Protein AF-A0A7C2B109-F1 (afdb_monomer)

Radius of gyration: 26.53 Å; Cα contacts (8 Å, |Δi|>4): 313; chains: 1; bounding box: 56×41×99 Å

pLDDT: mean 84.79, std 16.92, range [34.56, 98.12]

Sequence (254 aa):
TGQPPACFQACPGRIRYMGPLLYDLDKVAETANSPIEDVVQNHRDIILNPNDPDVIKEALRQGVTEAWLDACRRSPVYHMVKDWEIALPLHPEFRTLPNLFYIPPESPVANAVVSHGRYDMVGKESVLPNLDEFRIPMKYLARMLAAGNTELVAIALRRQLAVRMFRRAERVEGVTDDAVLREVGLSIEDARAMHRILALAHFHERFVVPTTRSEKTSNAPYIERGFAGFDELAPGKSPHRRKSFHGGSPEVAS

Foldseek 3Di:
DLDDDPCCVPPPLLQAFDFDWDFDPVCLVVLLPDDLQCNFVSLLVRTDDLPDPVSVVVCVVVPNDPLNSVRNNLGPLNCCCHVQLQWFDFQSVVSPSDPDTDRDDFAPFQDCDDDDNDRCCPPDPHSDDDPVRGNDDLQVVCVTGPVRDSVSNNLSVLSVVLLVRQVCCCPPVVDRDCPSVVVSPHDPVSSVVCCCCVPVVDPCSRRSGGDDCPCPDPDGVVQCVVCPPPPQPHPPHDRPPPPDDPPDDPPPDD

Mean predicted aligned error: 9.62 Å

Structure (mmCIF, N/CA/C/O backbone):
data_AF-A0A7C2B109-F1
#
_entry.id   AF-A0A7C2B109-F1
#
loop_
_atom_site.group_PDB
_atom_site.id
_atom_site.type_symbol
_atom_site.label_atom_id
_atom_site.label_alt_id
_atom_site.label_comp_id
_atom_site.label_asym_id
_atom_site.label_entity_id
_atom_site.label_seq_id
_atom_site.pdbx_PDB_ins_code
_atom_site.Cartn_x
_atom_site.Cartn_y
_atom_site.Cartn_z
_atom_site.occupancy
_atom_site.B_iso_or_equiv
_atom_site.auth_seq_id
_atom_site.auth_comp_id
_atom_site.auth_asym_id
_atom_site.auth_atom_id
_atom_site.pdbx_PDB_model_num
ATOM 1 N N . THR A 1 1 ? -1.545 13.090 18.778 1.00 64.12 1 THR A N 1
ATOM 2 C CA . THR A 1 1 ? -0.495 13.964 18.208 1.00 64.12 1 THR A CA 1
ATOM 3 C C . THR A 1 1 ? -0.435 13.943 16.685 1.00 64.12 1 THR A C 1
ATOM 5 O O . THR A 1 1 ? 0.220 14.820 16.150 1.00 64.12 1 THR A O 1
ATOM 8 N N . GLY A 1 2 ? -1.108 13.025 15.964 1.00 81.25 2 GLY A N 1
ATOM 9 C CA . GLY A 1 2 ? -1.093 13.028 14.485 1.00 81.25 2 GLY A CA 1
ATOM 10 C C . GLY A 1 2 ? 0.306 12.830 13.882 1.00 81.25 2 GLY A C 1
ATOM 11 O O . GLY A 1 2 ? 0.548 13.187 12.737 1.00 81.25 2 GLY A O 1
ATOM 12 N N . GLN A 1 3 ? 1.251 12.323 14.679 1.00 88.19 3 GLN A N 1
ATOM 13 C CA . GLN A 1 3 ? 2.643 12.136 14.289 1.00 88.19 3 GLN A CA 1
ATOM 14 C C . GLN A 1 3 ? 2.877 10.689 13.843 1.00 88.19 3 GLN A C 1
ATOM 16 O O . GLN A 1 3 ? 2.271 9.776 14.413 1.00 88.19 3 GLN A O 1
ATOM 21 N N . PRO A 1 4 ? 3.762 10.459 12.858 1.00 91.69 4 PRO A N 1
ATOM 22 C CA . PRO A 1 4 ? 4.162 9.111 12.482 1.00 91.69 4 PRO A CA 1
ATOM 23 C C . PRO A 1 4 ? 4.969 8.432 13.605 1.00 91.69 4 PRO A C 1
ATOM 25 O O . PRO A 1 4 ? 5.638 9.111 14.386 1.00 91.69 4 PRO A O 1
ATOM 28 N N . PRO A 1 5 ? 4.977 7.088 13.672 1.00 92.06 5 PRO A N 1
ATOM 29 C CA . PRO A 1 5 ? 5.824 6.346 14.598 1.00 92.06 5 PRO A CA 1
ATOM 30 C C . PRO A 1 5 ? 7.308 6.685 14.419 1.00 92.06 5 PRO A C 1
ATOM 32 O O . PRO A 1 5 ? 7.771 6.910 13.298 1.00 92.06 5 PRO A O 1
ATOM 35 N N . ALA A 1 6 ? 8.084 6.622 15.505 1.00 94.25 6 ALA A N 1
ATOM 36 C CA . ALA A 1 6 ? 9.507 6.977 15.495 1.00 94.25 6 ALA A CA 1
ATOM 37 C C . ALA A 1 6 ? 10.300 6.238 14.404 1.00 94.25 6 ALA A C 1
ATOM 39 O O . ALA A 1 6 ? 11.093 6.838 13.684 1.00 94.25 6 ALA A O 1
ATOM 40 N N . CYS A 1 7 ? 10.035 4.945 14.210 1.00 94.75 7 CYS A N 1
ATOM 41 C CA . CYS A 1 7 ? 10.721 4.143 13.202 1.00 94.75 7 CYS A CA 1
ATOM 42 C C . CYS A 1 7 ? 10.309 4.497 11.754 1.00 94.75 7 CYS A C 1
ATOM 44 O O . CYS A 1 7 ? 11.076 4.265 10.821 1.00 94.75 7 CYS A O 1
ATOM 46 N N . PHE A 1 8 ? 9.124 5.083 11.549 1.00 94.81 8 PHE A N 1
ATOM 47 C CA . PHE A 1 8 ? 8.665 5.615 10.260 1.00 94.81 8 PHE A CA 1
ATOM 48 C C . PHE A 1 8 ? 9.330 6.960 9.978 1.00 94.81 8 PHE A C 1
ATOM 50 O O . PHE A 1 8 ? 9.910 7.148 8.906 1.00 94.81 8 PHE A O 1
ATOM 57 N N . GLN A 1 9 ? 9.302 7.857 10.963 1.00 92.56 9 GLN A N 1
ATOM 58 C CA . GLN A 1 9 ? 9.889 9.189 10.870 1.00 92.56 9 GLN A CA 1
ATOM 59 C C . GLN A 1 9 ? 11.407 9.143 10.666 1.00 92.56 9 GLN A C 1
ATOM 61 O O . GLN A 1 9 ? 11.928 9.844 9.804 1.00 92.56 9 GLN A O 1
ATOM 66 N N . ALA A 1 10 ? 12.104 8.290 11.418 1.00 95.12 10 ALA A N 1
ATOM 67 C CA . ALA A 1 10 ? 13.558 8.169 11.385 1.00 95.12 10 ALA A CA 1
ATOM 68 C C . ALA A 1 10 ? 14.085 7.312 10.222 1.00 95.12 10 ALA A C 1
ATOM 70 O O . ALA A 1 10 ? 15.286 7.086 10.137 1.00 95.12 10 ALA A O 1
ATOM 71 N N . CYS A 1 11 ? 13.221 6.798 9.338 1.00 95.81 11 CYS A N 1
ATOM 72 C CA . CYS A 1 11 ? 13.643 5.930 8.241 1.00 95.81 11 CYS A CA 1
ATOM 73 C C . CYS A 1 11 ? 14.460 6.718 7.195 1.00 95.81 11 CYS A C 1
ATOM 75 O O . CYS A 1 11 ? 13.866 7.485 6.427 1.00 95.81 11 CYS A O 1
ATOM 77 N N . PRO A 1 12 ? 15.789 6.501 7.092 1.00 95.00 12 PRO A N 1
ATOM 78 C CA . PRO A 1 12 ? 16.642 7.303 6.214 1.00 95.00 12 PRO A CA 1
ATOM 79 C C . PRO A 1 12 ? 16.351 7.033 4.734 1.00 95.00 12 PRO A C 1
ATOM 81 O O . PRO A 1 12 ? 16.412 7.939 3.911 1.00 95.00 12 PRO A O 1
ATOM 84 N N . GLY A 1 13 ? 15.956 5.799 4.404 1.00 94.81 13 GLY A N 1
ATOM 85 C CA . GLY A 1 13 ? 15.598 5.398 3.043 1.00 94.81 13 GLY A CA 1
ATOM 86 C C . GLY A 1 13 ? 14.236 5.909 2.572 1.00 94.81 13 GLY A C 1
ATOM 87 O O . GLY A 1 13 ? 13.890 5.694 1.419 1.00 94.81 13 GLY A O 1
ATOM 88 N N . ARG A 1 14 ? 13.444 6.562 3.439 1.00 95.69 14 ARG A N 1
ATOM 89 C CA . ARG A 1 14 ? 12.119 7.119 3.096 1.00 95.69 14 ARG A CA 1
ATOM 90 C C . ARG A 1 14 ? 11.123 6.090 2.525 1.00 95.69 14 ARG A C 1
ATOM 92 O O . ARG A 1 14 ? 10.147 6.475 1.899 1.00 95.69 14 ARG A O 1
ATOM 99 N N . ILE A 1 15 ? 11.320 4.804 2.821 1.00 96.25 15 ILE A N 1
ATOM 100 C CA . ILE A 1 15 ? 10.528 3.677 2.287 1.00 96.25 15 ILE A CA 1
ATOM 101 C C . ILE A 1 15 ? 9.249 3.363 3.077 1.00 96.25 15 ILE A C 1
ATOM 103 O O . ILE A 1 15 ? 8.545 2.412 2.758 1.00 96.25 15 ILE A O 1
ATOM 107 N N . ARG A 1 16 ? 8.970 4.103 4.154 1.00 97.00 16 ARG A N 1
ATOM 108 C CA . ARG A 1 16 ? 7.838 3.834 5.050 1.00 97.00 16 ARG A CA 1
ATOM 109 C C . ARG A 1 16 ? 6.728 4.854 4.835 1.00 97.00 16 ARG A C 1
ATOM 111 O O . ARG A 1 16 ? 6.995 6.060 4.884 1.00 97.00 16 ARG A O 1
ATOM 118 N N . TYR A 1 17 ? 5.511 4.342 4.675 1.00 97.31 17 TYR A N 1
ATOM 119 C CA . TYR A 1 17 ? 4.281 5.085 4.411 1.00 97.31 17 TYR A CA 1
ATOM 120 C C . TYR A 1 17 ? 3.227 4.680 5.435 1.00 97.31 17 TYR A C 1
ATOM 122 O O . TYR A 1 17 ? 3.153 3.516 5.817 1.00 97.31 17 TYR A O 1
ATOM 130 N N . MET A 1 18 ? 2.431 5.634 5.896 1.00 96.12 18 MET A N 1
ATOM 131 C CA . MET A 1 18 ? 1.365 5.412 6.858 1.00 96.12 18 MET A CA 1
ATOM 132 C C . MET A 1 18 ? 0.124 6.160 6.400 1.00 96.12 18 MET A C 1
ATOM 134 O O . MET A 1 18 ? 0.181 7.354 6.114 1.00 96.12 18 MET A O 1
ATOM 138 N N . GLY A 1 19 ? -0.989 5.445 6.361 1.00 95.50 19 GLY A N 1
ATOM 139 C CA . GLY A 1 19 ? -2.300 5.976 6.038 1.00 95.50 19 GLY A CA 1
ATOM 140 C C . GLY A 1 19 ? -3.365 5.040 6.597 1.00 95.50 19 GLY A C 1
ATOM 141 O O . GLY A 1 19 ? -3.110 3.836 6.696 1.00 95.50 19 GLY A O 1
ATOM 142 N N . PRO A 1 20 ? -4.524 5.564 7.018 1.00 95.56 20 PRO A N 1
ATOM 143 C CA . PRO A 1 20 ? -5.607 4.732 7.514 1.00 95.56 20 PRO A CA 1
ATOM 144 C C . PRO A 1 20 ? -6.244 3.932 6.371 1.00 95.56 20 PRO A C 1
ATOM 146 O O . PRO A 1 20 ? -6.182 4.323 5.203 1.00 95.56 20 PRO A O 1
ATOM 149 N N . LEU A 1 21 ? -6.860 2.811 6.729 1.00 96.56 21 LEU A N 1
ATOM 150 C CA . LEU A 1 21 ? -7.658 1.965 5.849 1.00 96.56 21 LEU A CA 1
ATOM 151 C C . LEU A 1 21 ? -9.021 1.756 6.510 1.00 96.56 21 LEU A C 1
ATOM 153 O O . LEU A 1 21 ? -9.093 1.577 7.727 1.00 96.56 21 LEU A O 1
ATOM 157 N N . LEU A 1 22 ? -10.088 1.778 5.714 1.00 96.25 22 LEU A N 1
ATOM 158 C CA . LEU A 1 22 ? -11.399 1.301 6.144 1.00 96.25 22 LEU A CA 1
ATOM 159 C C . LEU A 1 22 ? -11.478 -0.188 5.822 1.00 96.25 22 LEU A C 1
ATOM 161 O O . LEU A 1 22 ? -11.074 -0.588 4.733 1.00 96.25 22 LEU A O 1
ATOM 165 N N . TYR A 1 23 ? -11.983 -0.997 6.746 1.00 96.31 23 TYR A N 1
ATOM 166 C CA . TYR A 1 23 ? -12.186 -2.420 6.506 1.00 96.31 23 TYR A CA 1
ATOM 167 C C . TYR A 1 23 ? -13.499 -2.899 7.116 1.00 96.31 23 TYR A C 1
ATOM 169 O O . TYR A 1 23 ? -13.989 -2.322 8.088 1.00 96.31 23 TYR A O 1
ATOM 177 N N . ASP A 1 24 ? -14.055 -3.952 6.530 1.00 95.75 24 ASP A N 1
ATOM 178 C CA . ASP A 1 24 ? -15.251 -4.624 7.027 1.00 95.75 24 ASP A CA 1
ATOM 179 C C . ASP A 1 24 ? -14.878 -5.623 8.133 1.00 95.75 24 ASP A C 1
ATOM 181 O O . ASP A 1 24 ? -14.209 -6.629 7.879 1.00 95.75 24 ASP A O 1
ATOM 185 N N . LEU A 1 25 ? -15.285 -5.328 9.371 1.00 94.75 25 LEU A N 1
ATOM 186 C CA . LEU A 1 25 ? -14.984 -6.160 10.536 1.00 94.75 25 LEU A CA 1
ATOM 187 C C . LEU A 1 25 ? -15.691 -7.521 10.472 1.00 94.75 25 LEU A C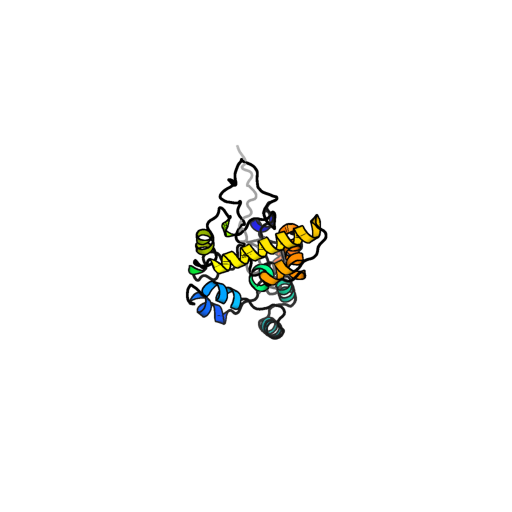 1
ATOM 189 O O . LEU A 1 25 ? -15.115 -8.520 10.907 1.00 94.75 25 LEU A O 1
ATOM 193 N N . ASP A 1 26 ? -16.895 -7.581 9.903 1.00 95.44 26 ASP A N 1
ATOM 194 C CA . ASP A 1 26 ? -17.706 -8.802 9.889 1.00 95.44 26 ASP A CA 1
ATOM 195 C C . ASP A 1 26 ? -17.101 -9.860 8.952 1.00 95.44 26 ASP A C 1
ATOM 197 O O . ASP A 1 26 ? -17.202 -11.063 9.199 1.00 95.44 26 ASP A O 1
ATOM 201 N N . LYS A 1 27 ? -16.368 -9.418 7.924 1.00 95.94 27 LYS A N 1
ATOM 202 C CA . LYS A 1 27 ? -15.683 -10.290 6.958 1.00 95.94 27 LYS A CA 1
ATOM 203 C C . LYS A 1 27 ? -14.304 -10.767 7.405 1.00 95.94 27 LYS A C 1
ATOM 205 O O . LYS A 1 27 ? -13.705 -11.602 6.725 1.00 95.94 27 LYS A O 1
ATOM 210 N N . VAL A 1 28 ? -13.775 -10.282 8.532 1.00 96.06 28 VAL A N 1
ATOM 211 C CA . VAL A 1 28 ? -12.420 -10.628 9.006 1.00 96.06 28 VAL A CA 1
ATOM 212 C C . VAL A 1 28 ? -12.275 -12.129 9.240 1.00 96.06 28 VAL A C 1
ATOM 214 O O . VAL A 1 28 ? -11.310 -12.732 8.773 1.00 96.06 28 VAL A O 1
ATOM 217 N N . ALA A 1 29 ? -13.234 -12.749 9.934 1.00 95.94 29 ALA A N 1
ATOM 218 C CA . ALA A 1 29 ? -13.164 -14.171 10.260 1.00 95.94 29 ALA A CA 1
ATOM 219 C C . ALA A 1 29 ? -13.261 -15.054 9.007 1.00 95.94 29 ALA A C 1
ATOM 221 O O . ALA A 1 29 ? -12.504 -16.014 8.873 1.00 95.94 29 ALA A O 1
ATOM 222 N N . GLU A 1 30 ? -14.152 -14.715 8.076 1.00 95.94 30 GLU A N 1
ATOM 223 C CA . GLU A 1 30 ? -14.290 -15.409 6.791 1.00 95.94 30 GLU A CA 1
ATOM 224 C C . GLU A 1 30 ? -13.003 -15.292 5.962 1.00 95.94 30 GLU A C 1
ATOM 226 O O . GLU A 1 30 ? -12.433 -16.292 5.528 1.00 95.94 30 GLU A O 1
ATOM 231 N N . THR A 1 31 ? -12.474 -14.075 5.843 1.00 95.62 31 THR A N 1
ATOM 232 C CA . THR A 1 31 ? -11.261 -13.764 5.076 1.00 95.62 31 THR A CA 1
ATOM 233 C C . THR A 1 31 ? -10.040 -14.477 5.637 1.00 95.62 31 THR A C 1
ATOM 235 O O . THR A 1 31 ? -9.291 -15.110 4.892 1.00 95.62 31 THR A O 1
ATOM 238 N N . ALA A 1 32 ? -9.856 -14.444 6.959 1.00 95.25 32 ALA A N 1
ATOM 239 C CA . ALA A 1 32 ? -8.757 -15.130 7.627 1.00 95.25 32 ALA A CA 1
ATOM 240 C C . ALA A 1 32 ? -8.812 -16.653 7.432 1.00 95.25 32 ALA A C 1
ATOM 242 O O . ALA A 1 32 ? -7.764 -17.295 7.395 1.00 95.25 32 ALA A O 1
ATOM 243 N N . ASN A 1 33 ? -10.003 -17.239 7.271 1.00 95.19 33 ASN A N 1
ATOM 244 C CA . ASN A 1 33 ? -10.199 -18.681 7.083 1.00 95.19 33 ASN A CA 1
ATOM 245 C C . ASN A 1 33 ? -10.331 -19.115 5.613 1.00 95.19 33 ASN A C 1
ATOM 247 O O . ASN A 1 33 ? -10.486 -20.305 5.346 1.00 95.19 33 ASN A O 1
ATOM 251 N N . SER A 1 34 ? -10.208 -18.190 4.660 1.00 94.81 34 SER A N 1
ATOM 252 C CA . SER A 1 34 ? -10.281 -18.496 3.227 1.00 94.81 34 SER A CA 1
ATOM 253 C C . SER A 1 34 ? -9.150 -19.425 2.739 1.00 94.81 34 SER A C 1
ATOM 255 O O . SER A 1 34 ? -8.132 -19.591 3.428 1.00 94.81 34 SER A O 1
ATOM 257 N N . PRO A 1 35 ? -9.292 -20.082 1.575 1.00 95.00 35 PRO A N 1
ATOM 258 C CA . PRO A 1 35 ? -8.207 -20.854 0.972 1.00 95.00 35 PRO A CA 1
ATOM 259 C C . PRO A 1 35 ? -6.916 -20.038 0.833 1.00 95.00 35 PRO A C 1
ATOM 261 O O . PRO A 1 35 ? -6.935 -18.813 0.702 1.00 95.00 35 PRO A O 1
ATOM 264 N N . ILE A 1 36 ? -5.771 -20.719 0.904 1.00 92.44 36 ILE A N 1
ATOM 265 C CA . ILE A 1 36 ? -4.464 -20.050 0.917 1.00 92.44 36 ILE A CA 1
ATOM 266 C C . ILE A 1 36 ? -4.167 -19.335 -0.406 1.00 92.44 36 ILE A C 1
ATOM 268 O O . ILE A 1 36 ? -3.441 -18.345 -0.407 1.00 92.44 36 ILE A O 1
ATOM 272 N N . GLU A 1 37 ? -4.738 -19.808 -1.516 1.00 90.25 37 GLU A N 1
ATOM 273 C CA . GLU A 1 37 ? -4.589 -19.171 -2.824 1.00 90.25 37 GLU A CA 1
ATOM 274 C C . GLU A 1 37 ? -5.313 -17.817 -2.891 1.00 90.25 37 GLU A C 1
ATOM 276 O O . GLU A 1 37 ? -4.823 -16.889 -3.539 1.00 90.25 37 GLU A O 1
ATOM 281 N N . ASP A 1 38 ? -6.429 -17.689 -2.168 1.00 93.62 38 ASP A N 1
ATOM 282 C CA . ASP A 1 38 ? -7.346 -16.549 -2.255 1.00 93.62 38 ASP A CA 1
ATOM 283 C C . ASP A 1 38 ? -7.129 -15.518 -1.140 1.00 93.62 38 ASP A C 1
ATOM 285 O O . ASP A 1 38 ? -7.560 -14.370 -1.255 1.00 93.62 38 ASP A O 1
ATOM 289 N N . VAL A 1 39 ? -6.432 -15.890 -0.059 1.00 94.12 39 VAL A N 1
ATOM 290 C CA . VAL A 1 39 ? -6.292 -15.068 1.156 1.00 94.12 39 VAL A CA 1
ATOM 291 C C . VAL A 1 39 ? -5.759 -13.658 0.885 1.00 94.12 39 VAL A C 1
ATOM 293 O O . VAL A 1 39 ? -6.171 -12.708 1.544 1.00 94.12 39 VAL A O 1
ATOM 296 N N . VAL A 1 40 ? -4.861 -13.489 -0.090 1.00 94.94 40 VAL A N 1
ATOM 297 C CA . VAL A 1 40 ? -4.294 -12.174 -0.431 1.00 94.94 40 VAL A CA 1
ATOM 298 C C . VAL A 1 40 ? -5.339 -11.290 -1.096 1.00 94.94 40 VAL A C 1
ATOM 300 O O . VAL A 1 40 ? -5.454 -10.115 -0.746 1.00 94.94 40 VAL A O 1
ATOM 303 N N . GLN A 1 41 ? -6.105 -11.854 -2.031 1.00 95.12 41 GLN A N 1
ATOM 304 C CA . GLN A 1 41 ? -7.153 -11.124 -2.730 1.00 95.12 41 GLN A CA 1
ATOM 305 C C . GLN A 1 41 ? -8.302 -10.800 -1.776 1.00 95.12 41 GLN A C 1
ATOM 307 O O . GLN A 1 41 ? -8.676 -9.640 -1.652 1.00 95.12 41 GLN A O 1
ATOM 312 N N . ASN A 1 42 ? -8.745 -11.773 -0.980 1.00 95.94 42 ASN A N 1
ATOM 31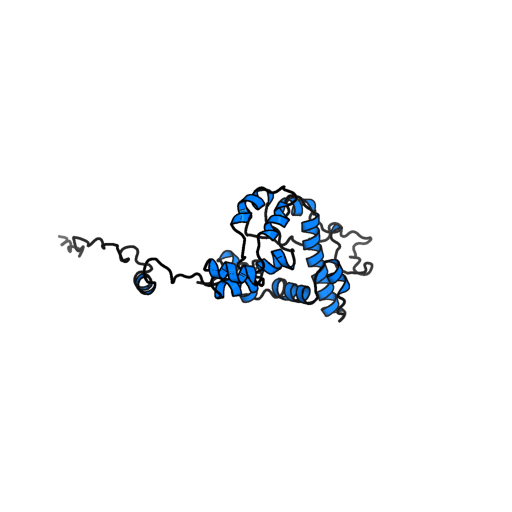3 C CA . ASN A 1 42 ? -9.781 -11.562 0.028 1.00 95.94 42 ASN A CA 1
ATOM 314 C C . ASN A 1 42 ? -9.357 -10.507 1.064 1.00 95.94 42 ASN A C 1
ATOM 316 O O . ASN A 1 42 ? -10.160 -9.670 1.469 1.00 95.94 42 ASN A O 1
ATOM 320 N N . HIS A 1 43 ? -8.078 -10.479 1.461 1.00 96.12 43 HIS A N 1
ATOM 321 C CA . HIS A 1 43 ? -7.555 -9.439 2.348 1.00 96.12 43 HIS A CA 1
ATOM 322 C C . HIS A 1 43 ? -7.601 -8.045 1.700 1.00 96.12 43 HIS A C 1
ATOM 324 O O . HIS A 1 43 ? -7.877 -7.059 2.379 1.00 96.12 43 HIS A O 1
ATOM 330 N N . ARG A 1 44 ? -7.392 -7.932 0.384 1.00 96.12 44 ARG A N 1
ATOM 331 C CA . ARG A 1 44 ? -7.657 -6.674 -0.327 1.00 96.12 44 ARG A CA 1
ATOM 332 C C . ARG A 1 44 ? -9.150 -6.374 -0.361 1.00 96.12 44 ARG A C 1
ATOM 334 O O . ARG A 1 44 ? -9.540 -5.223 -0.207 1.00 96.12 44 ARG A O 1
ATOM 341 N N . ASP A 1 45 ? -10.004 -7.365 -0.547 1.00 96.00 45 ASP A N 1
ATOM 342 C CA . ASP A 1 45 ? -11.441 -7.150 -0.725 1.00 96.00 45 ASP A CA 1
ATOM 343 C C . ASP A 1 45 ? -12.154 -6.704 0.555 1.00 96.00 45 ASP A C 1
ATOM 345 O O . ASP A 1 45 ? -13.119 -5.943 0.468 1.00 96.00 45 ASP A O 1
ATOM 349 N N . ILE A 1 46 ? -11.639 -7.056 1.739 1.00 96.69 46 ILE A N 1
ATOM 350 C CA . ILE A 1 46 ? -12.149 -6.486 2.997 1.00 96.69 46 ILE A CA 1
ATOM 351 C C . ILE A 1 46 ? -11.807 -5.008 3.180 1.00 96.69 46 ILE A C 1
ATOM 353 O O . ILE A 1 46 ? -12.453 -4.347 3.990 1.00 96.69 46 ILE A O 1
ATOM 357 N N . ILE A 1 47 ? -10.802 -4.485 2.467 1.00 97.38 47 ILE A N 1
ATOM 358 C CA . ILE A 1 47 ? -10.436 -3.067 2.508 1.00 97.38 47 ILE A CA 1
ATOM 359 C C . ILE A 1 47 ? -11.427 -2.293 1.635 1.00 97.38 47 ILE A C 1
ATOM 361 O O . ILE A 1 47 ? -11.496 -2.474 0.416 1.00 97.38 47 ILE A O 1
ATOM 365 N N . LEU A 1 48 ? -12.183 -1.410 2.281 1.00 97.12 48 LEU A N 1
ATOM 366 C CA . LEU A 1 48 ? -13.297 -0.670 1.704 1.00 97.12 48 LEU A CA 1
ATOM 367 C C . LEU A 1 48 ? -12.827 0.590 0.977 1.00 97.12 48 LEU A C 1
ATOM 369 O O . LEU A 1 48 ? -11.895 1.269 1.416 1.00 97.12 48 LEU A O 1
ATOM 373 N N . ASN A 1 49 ? -13.528 0.939 -0.102 1.00 97.19 49 ASN A N 1
ATOM 374 C CA . ASN A 1 49 ? -13.257 2.145 -0.874 1.00 97.19 49 ASN A CA 1
ATOM 375 C C . ASN A 1 49 ? -13.695 3.408 -0.101 1.00 97.19 49 ASN A C 1
ATOM 377 O O . ASN A 1 49 ? -14.889 3.592 0.138 1.00 97.19 49 ASN A O 1
ATOM 381 N N . PRO A 1 50 ? -12.775 4.325 0.250 1.00 95.94 50 PRO A N 1
ATOM 382 C CA . PRO A 1 50 ? -13.099 5.534 1.012 1.00 95.94 50 PRO A CA 1
ATOM 383 C C . PRO A 1 50 ? -13.856 6.606 0.204 1.00 95.94 50 PRO A C 1
ATOM 385 O O . PRO A 1 50 ? -14.288 7.617 0.772 1.00 95.94 50 PRO A O 1
ATOM 388 N N . ASN A 1 51 ? -14.001 6.417 -1.110 1.00 96.19 51 ASN A N 1
ATOM 389 C CA . ASN A 1 51 ? -14.765 7.293 -1.999 1.00 96.19 51 ASN A CA 1
ATOM 390 C C . ASN A 1 51 ? -16.176 6.763 -2.301 1.00 96.19 51 ASN A C 1
ATOM 392 O O . ASN A 1 51 ? -16.959 7.474 -2.926 1.00 96.19 51 ASN A O 1
ATOM 396 N N . ASP A 1 52 ? -16.510 5.546 -1.865 1.00 97.38 52 ASP A N 1
ATOM 397 C CA . ASP A 1 52 ? -17.827 4.952 -2.090 1.00 97.38 52 ASP A CA 1
ATOM 398 C C . ASP A 1 52 ? -18.892 5.625 -1.190 1.00 97.38 52 ASP A C 1
ATOM 400 O O . ASP A 1 52 ? -18.726 5.645 0.037 1.00 97.38 52 ASP A O 1
ATOM 404 N N . PRO A 1 53 ? -19.981 6.189 -1.760 1.00 97.06 53 PRO A N 1
ATOM 405 C CA . PRO A 1 53 ? -21.050 6.832 -0.997 1.00 97.06 53 PRO A CA 1
ATOM 406 C C . PRO A 1 53 ? -21.671 5.952 0.096 1.00 97.06 53 PRO A C 1
ATOM 408 O O . PRO A 1 53 ? -21.985 6.465 1.175 1.00 97.06 53 PRO A O 1
ATOM 411 N N . ASP A 1 54 ? -21.826 4.650 -0.149 1.00 97.12 54 ASP A N 1
ATOM 412 C CA . ASP A 1 54 ? -22.444 3.730 0.808 1.00 97.12 54 ASP A CA 1
ATOM 413 C C . ASP A 1 54 ? -21.494 3.440 1.976 1.00 97.12 54 ASP A C 1
ATOM 415 O O . ASP A 1 54 ? -21.901 3.498 3.142 1.00 97.12 54 ASP A O 1
ATOM 419 N N . VAL A 1 55 ? -20.201 3.255 1.684 1.00 96.56 55 VAL A N 1
ATOM 420 C CA . VAL A 1 55 ? -19.145 3.116 2.702 1.00 96.56 55 VAL A CA 1
ATOM 421 C C . VAL A 1 55 ? -19.044 4.381 3.552 1.00 96.56 55 VAL A C 1
ATOM 423 O O . VAL A 1 55 ? -18.938 4.295 4.774 1.00 96.56 55 VAL A O 1
ATOM 426 N N . ILE A 1 56 ? -19.111 5.564 2.937 1.00 96.25 56 ILE A N 1
ATOM 427 C CA . ILE A 1 56 ? -19.061 6.850 3.647 1.00 96.25 56 ILE A CA 1
ATOM 428 C C . ILE A 1 56 ? -20.241 6.975 4.616 1.00 96.25 56 ILE A C 1
ATOM 430 O O . ILE A 1 56 ? -20.050 7.317 5.785 1.00 96.25 56 ILE A O 1
ATOM 434 N N . LYS A 1 57 ? -21.460 6.690 4.145 1.00 96.81 57 LYS A N 1
ATOM 435 C CA . LYS A 1 57 ? -22.677 6.761 4.960 1.00 96.81 57 LYS A CA 1
ATOM 436 C C . LYS A 1 57 ? -22.608 5.806 6.150 1.00 96.81 57 LYS A C 1
ATOM 438 O O . LYS A 1 57 ? -22.943 6.197 7.270 1.00 96.81 57 LYS A O 1
ATOM 443 N N . GLU A 1 58 ? -22.153 4.581 5.915 1.00 95.81 58 GLU A N 1
ATOM 444 C CA . GLU A 1 58 ? -22.025 3.567 6.955 1.00 95.81 58 GLU A CA 1
ATOM 445 C C . GLU A 1 58 ? -20.918 3.911 7.961 1.00 95.81 58 GLU A C 1
ATOM 447 O O . GLU A 1 58 ? -21.139 3.859 9.170 1.00 95.81 58 GLU A O 1
ATOM 452 N N . ALA A 1 59 ? -19.760 4.376 7.495 1.00 95.12 59 ALA A N 1
ATOM 453 C CA . ALA A 1 59 ? -18.668 4.806 8.363 1.00 95.12 59 ALA A CA 1
ATOM 454 C C . ALA A 1 59 ? -19.081 5.973 9.280 1.00 95.12 59 ALA A C 1
ATOM 456 O O . ALA A 1 59 ? -18.789 5.954 10.479 1.00 95.12 59 ALA A O 1
ATOM 457 N N . LEU A 1 60 ? -19.820 6.960 8.755 1.00 94.12 60 LEU A N 1
ATOM 458 C CA . LEU A 1 60 ? -20.385 8.050 9.561 1.00 94.12 60 LEU A CA 1
ATOM 459 C C . LEU A 1 60 ? -21.377 7.523 10.609 1.00 94.12 60 LEU A C 1
ATOM 461 O O . LEU A 1 60 ? -21.336 7.957 11.763 1.00 94.12 60 LEU A O 1
ATOM 465 N N . ARG A 1 61 ? -22.229 6.553 10.242 1.00 95.06 61 ARG A N 1
ATOM 466 C CA . ARG A 1 61 ? -23.174 5.895 11.163 1.00 95.06 61 ARG A CA 1
ATOM 467 C C . ARG A 1 61 ? -22.452 5.178 12.308 1.00 95.06 61 ARG A C 1
ATOM 469 O O . ARG A 1 61 ? -22.910 5.242 13.446 1.00 95.06 61 ARG A O 1
ATOM 476 N N . GLN A 1 62 ? -21.314 4.550 12.021 1.00 92.75 62 GLN A N 1
ATOM 477 C CA . GLN A 1 62 ? -20.455 3.883 13.007 1.00 92.75 62 GLN A CA 1
ATOM 478 C C . GLN A 1 62 ? -19.571 4.854 13.815 1.00 92.75 62 GLN A C 1
ATOM 480 O O . GLN A 1 62 ? -18.847 4.441 14.720 1.00 92.75 62 GLN A O 1
ATOM 485 N N . GLY A 1 63 ? -19.646 6.161 13.542 1.00 90.69 63 GLY A N 1
ATOM 486 C CA . GLY A 1 63 ? -18.956 7.197 14.310 1.00 90.69 63 GLY A CA 1
ATOM 487 C C . GLY A 1 63 ? -17.543 7.536 13.828 1.00 90.69 63 GLY A C 1
ATOM 488 O O . GLY A 1 63 ? -16.824 8.240 14.547 1.00 90.69 63 GLY A O 1
ATOM 489 N N . VAL A 1 64 ? -17.146 7.088 12.630 1.00 91.06 64 VAL A N 1
ATOM 490 C CA . VAL A 1 64 ? -15.931 7.566 11.952 1.00 91.06 64 VAL A CA 1
ATOM 491 C C . VAL A 1 64 ? -16.122 9.043 11.608 1.00 91.06 64 VAL A C 1
ATOM 493 O O . VAL A 1 64 ? -17.156 9.440 11.080 1.00 91.06 64 VAL A O 1
ATOM 496 N N . THR A 1 65 ? -15.148 9.889 11.940 1.00 90.31 65 THR A N 1
ATOM 497 C CA . THR A 1 65 ? -15.268 11.333 11.694 1.00 90.31 65 THR A CA 1
ATOM 498 C C . THR A 1 65 ? -14.939 11.686 10.248 1.00 90.31 65 THR A C 1
ATOM 500 O O . THR A 1 65 ? -14.169 10.992 9.585 1.00 90.31 65 THR A O 1
ATOM 503 N N . GLU A 1 66 ? -15.436 12.830 9.775 1.00 90.31 66 GLU A N 1
ATOM 504 C CA . GLU A 1 66 ? -15.087 13.350 8.446 1.00 90.31 66 GLU A CA 1
ATOM 505 C C . GLU A 1 66 ? -13.573 13.518 8.259 1.00 90.31 66 GLU A C 1
ATOM 507 O O . GLU A 1 66 ? -13.048 13.194 7.200 1.00 90.31 66 GLU A O 1
ATOM 512 N N . ALA A 1 67 ? -12.848 13.934 9.304 1.00 89.62 67 ALA A N 1
ATOM 513 C CA . ALA A 1 67 ? -11.388 14.044 9.264 1.00 89.62 67 ALA A CA 1
ATOM 514 C C . ALA A 1 67 ? -10.689 12.687 9.050 1.00 89.62 67 ALA A C 1
ATOM 516 O O . ALA A 1 67 ? -9.656 12.622 8.385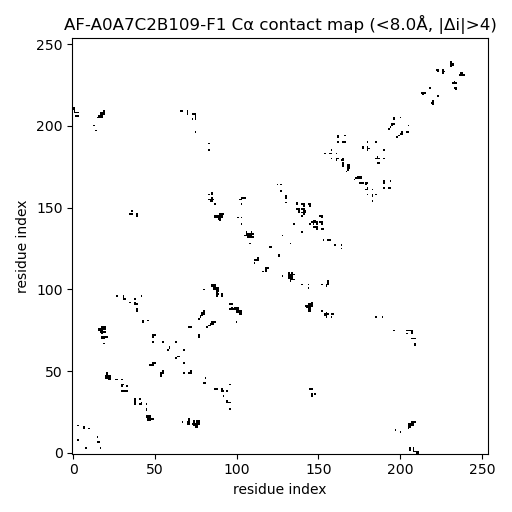 1.00 89.62 67 ALA A O 1
ATOM 517 N N . TRP A 1 68 ? -11.240 11.599 9.600 1.00 91.94 68 TRP A N 1
ATOM 518 C CA . TRP A 1 68 ? -10.738 10.247 9.348 1.00 91.94 68 TRP A CA 1
ATOM 519 C C . TRP A 1 68 ? -11.078 9.776 7.936 1.00 91.94 68 TRP A C 1
ATOM 521 O O . TRP A 1 68 ? -10.217 9.205 7.276 1.00 91.94 68 TRP A O 1
ATOM 531 N N . LEU A 1 69 ? -12.286 10.064 7.447 1.00 94.19 69 LEU A N 1
ATOM 532 C CA . LEU A 1 69 ? -12.680 9.748 6.072 1.00 94.19 69 LEU A CA 1
ATOM 533 C C . LEU A 1 69 ? -11.805 10.475 5.046 1.00 94.19 69 LEU A C 1
ATOM 535 O O . LEU A 1 69 ? -11.323 9.850 4.107 1.00 94.19 69 LEU A O 1
ATOM 539 N N . ASP A 1 70 ? -11.532 11.764 5.255 1.00 93.88 70 ASP A N 1
ATOM 540 C CA . ASP A 1 70 ? -10.600 12.533 4.426 1.00 93.88 70 ASP A CA 1
ATOM 541 C C . ASP A 1 70 ? -9.184 11.929 4.440 1.00 93.88 70 ASP A C 1
ATOM 543 O O . ASP A 1 70 ? -8.556 11.771 3.392 1.00 93.88 70 ASP A O 1
ATOM 547 N N . ALA A 1 71 ? -8.697 11.513 5.612 1.00 95.19 71 ALA A N 1
ATOM 548 C CA . ALA A 1 71 ? -7.412 10.830 5.725 1.00 95.19 71 ALA A CA 1
ATOM 549 C C . ALA A 1 71 ? -7.393 9.477 4.988 1.00 95.19 71 ALA A C 1
ATOM 551 O O . ALA A 1 71 ? -6.382 9.144 4.371 1.00 95.19 71 ALA A O 1
ATOM 552 N N . CYS A 1 72 ? -8.492 8.714 5.005 1.00 96.00 72 CYS A N 1
ATOM 553 C CA . CYS A 1 72 ? -8.614 7.466 4.245 1.00 96.00 72 CYS A CA 1
ATOM 554 C C . CYS A 1 72 ? -8.574 7.713 2.732 1.00 96.00 72 CYS A C 1
ATOM 556 O O . CYS A 1 72 ? -7.892 6.977 2.026 1.00 96.00 72 CYS A O 1
ATOM 558 N N . ARG A 1 73 ? -9.224 8.774 2.230 1.00 95.25 73 ARG A N 1
ATOM 559 C CA . ARG A 1 73 ? -9.194 9.136 0.797 1.00 95.25 73 ARG A CA 1
ATOM 560 C C . ARG A 1 73 ? -7.808 9.525 0.303 1.00 95.25 73 ARG A C 1
ATOM 562 O O . ARG A 1 73 ? -7.490 9.299 -0.855 1.00 95.25 73 ARG A O 1
ATOM 569 N N . ARG A 1 74 ? -6.991 10.111 1.179 1.00 95.44 74 ARG A N 1
ATOM 570 C CA . ARG A 1 74 ? -5.607 10.511 0.883 1.00 95.44 74 ARG A CA 1
ATOM 571 C C . ARG A 1 74 ? -4.583 9.444 1.276 1.00 95.44 74 ARG A C 1
ATOM 573 O O . ARG A 1 74 ? -3.388 9.727 1.286 1.00 95.44 74 ARG A O 1
ATOM 580 N N . SER A 1 75 ? -5.024 8.250 1.672 1.00 97.19 75 SER A N 1
ATOM 581 C CA . SER A 1 75 ? -4.153 7.231 2.252 1.00 97.19 75 SER A CA 1
ATOM 582 C C . SER A 1 75 ? -3.178 6.676 1.207 1.00 97.19 75 SER A C 1
ATOM 584 O O . SER A 1 75 ? -3.609 5.992 0.276 1.00 97.19 75 SER A O 1
ATOM 586 N N . PRO A 1 76 ? -1.850 6.860 1.372 1.00 97.00 76 PRO A N 1
ATOM 587 C CA . PRO A 1 76 ? -0.875 6.259 0.462 1.00 97.00 76 PRO A CA 1
ATOM 588 C C . PRO A 1 76 ? -0.925 4.728 0.519 1.00 97.00 76 PRO A C 1
ATOM 590 O O . PRO A 1 76 ? -0.635 4.063 -0.470 1.00 97.00 76 PRO A O 1
ATOM 593 N N . VAL A 1 77 ? -1.312 4.161 1.667 1.00 97.69 77 VAL A N 1
ATOM 594 C CA . VAL A 1 77 ? -1.421 2.710 1.851 1.00 97.69 77 VAL A CA 1
ATOM 595 C C . VAL A 1 77 ? -2.596 2.157 1.047 1.00 97.69 77 VAL A C 1
ATOM 597 O O . VAL A 1 77 ? -2.436 1.122 0.407 1.00 97.69 77 VAL A O 1
ATOM 600 N N . TYR A 1 78 ? -3.736 2.860 1.018 1.00 97.81 78 TYR A N 1
ATOM 601 C CA . TYR A 1 78 ? -4.888 2.457 0.205 1.00 97.81 78 TYR A CA 1
ATOM 602 C C . TYR A 1 78 ? -4.506 2.383 -1.277 1.00 97.81 78 TYR A C 1
ATOM 604 O O . TYR A 1 78 ? -4.676 1.334 -1.892 1.00 97.81 78 TYR A O 1
ATOM 612 N N . HIS A 1 79 ? -3.875 3.434 -1.811 1.00 97.25 79 HIS A N 1
ATOM 613 C CA . HIS A 1 79 ? -3.430 3.449 -3.206 1.00 97.25 79 HIS A CA 1
ATOM 614 C C . HIS A 1 79 ? -2.451 2.309 -3.523 1.00 97.25 79 HIS A C 1
ATOM 616 O O . HIS A 1 79 ? -2.596 1.617 -4.523 1.00 97.25 79 HIS A O 1
ATOM 622 N N . MET A 1 80 ? -1.471 2.049 -2.651 1.00 97.88 80 MET A N 1
ATOM 623 C CA . MET A 1 80 ? -0.481 0.991 -2.889 1.00 97.88 80 MET A CA 1
ATOM 624 C C . MET A 1 80 ? -1.066 -0.427 -2.806 1.00 97.88 80 MET A C 1
ATOM 626 O O . MET A 1 80 ? -0.574 -1.320 -3.497 1.00 97.88 80 MET A O 1
ATOM 630 N N . VAL A 1 81 ? -2.074 -0.651 -1.959 1.00 97.50 81 VAL A N 1
ATOM 631 C CA . VAL A 1 81 ? -2.663 -1.979 -1.717 1.00 97.50 81 VAL A CA 1
ATOM 632 C C . VAL A 1 81 ? -3.839 -2.272 -2.652 1.00 97.50 81 VAL A C 1
ATOM 634 O O . VAL A 1 81 ? -3.926 -3.396 -3.145 1.00 97.50 81 VAL A O 1
ATOM 637 N N . LYS A 1 82 ? -4.724 -1.293 -2.892 1.00 96.50 82 LYS A N 1
ATOM 638 C CA . LYS A 1 82 ? -5.968 -1.449 -3.665 1.00 96.50 82 LYS A CA 1
ATOM 639 C C . LYS A 1 82 ? -5.871 -0.919 -5.086 1.00 96.50 82 LYS A C 1
ATOM 641 O O . LYS A 1 82 ? -6.182 -1.666 -6.001 1.00 96.50 82 LYS A O 1
ATOM 646 N N . ASP A 1 83 ? -5.437 0.326 -5.271 1.00 95.81 83 ASP A N 1
ATOM 647 C CA . ASP A 1 83 ? -5.507 0.956 -6.598 1.00 95.81 83 ASP A CA 1
ATOM 648 C C . ASP A 1 83 ? -4.385 0.462 -7.519 1.00 95.81 83 ASP A C 1
ATOM 650 O O . ASP A 1 83 ? -4.619 0.090 -8.664 1.00 95.81 83 ASP A O 1
ATOM 654 N N . TRP A 1 84 ? -3.153 0.405 -7.012 1.00 97.44 84 TRP A N 1
ATOM 655 C CA . TRP A 1 84 ? -1.977 0.002 -7.792 1.00 97.44 84 TRP A CA 1
ATOM 656 C C . TRP A 1 84 ? -1.553 -1.440 -7.538 1.00 97.44 84 TRP A C 1
ATOM 658 O O . TRP A 1 84 ? -0.722 -1.971 -8.271 1.00 97.44 84 TRP A O 1
ATOM 668 N N . GLU A 1 85 ? -2.079 -2.067 -6.486 1.00 97.19 85 GLU A N 1
ATOM 669 C CA . GLU A 1 85 ? -1.798 -3.442 -6.047 1.00 97.19 85 GLU A CA 1
ATOM 670 C C . GLU A 1 85 ? -0.306 -3.836 -6.014 1.00 97.19 85 GLU A C 1
ATOM 672 O O . GLU A 1 85 ? 0.054 -5.004 -6.183 1.00 97.19 85 GLU A O 1
ATOM 677 N N . ILE A 1 86 ? 0.571 -2.861 -5.776 1.00 97.62 86 ILE A N 1
ATOM 678 C CA . ILE A 1 86 ? 2.022 -3.055 -5.672 1.00 97.62 86 ILE A CA 1
ATOM 679 C C . ILE A 1 86 ? 2.448 -3.503 -4.272 1.00 97.62 86 ILE A C 1
ATOM 681 O O . ILE A 1 86 ? 3.545 -4.027 -4.100 1.00 97.62 86 ILE A O 1
ATOM 685 N N . ALA A 1 87 ? 1.611 -3.272 -3.259 1.00 98.06 87 ALA A N 1
ATOM 686 C CA . ALA A 1 87 ? 1.877 -3.663 -1.885 1.00 98.06 87 ALA A CA 1
ATOM 687 C C . ALA A 1 87 ? 1.158 -4.974 -1.541 1.00 98.06 87 ALA A C 1
ATOM 689 O O . ALA A 1 87 ? -0.012 -5.189 -1.874 1.00 98.06 87 ALA A O 1
ATOM 690 N N . LEU A 1 88 ? 1.890 -5.856 -0.866 1.00 97.81 88 LEU A N 1
ATOM 691 C CA . LEU A 1 88 ? 1.488 -7.220 -0.548 1.00 97.81 88 LEU A CA 1
ATOM 692 C C . LEU A 1 88 ? 1.636 -7.497 0.959 1.00 97.81 88 LEU A C 1
ATOM 694 O O . LEU A 1 88 ? 2.555 -6.962 1.588 1.00 97.81 88 LEU A O 1
ATOM 698 N N . PRO A 1 89 ? 0.745 -8.295 1.568 1.00 96.94 89 PRO A N 1
ATOM 699 C CA . PRO A 1 89 ? 0.822 -8.627 2.990 1.00 96.94 89 PRO A CA 1
ATOM 700 C C . PRO A 1 89 ? 2.013 -9.550 3.285 1.00 96.94 89 PRO A C 1
ATOM 702 O O . PRO A 1 89 ? 2.352 -10.413 2.485 1.00 96.94 89 PRO A O 1
ATOM 705 N N . LEU A 1 90 ? 2.641 -9.407 4.453 1.00 96.62 90 LEU A N 1
ATOM 706 C CA . LEU A 1 90 ? 3.720 -10.305 4.878 1.00 96.62 90 LEU A CA 1
ATOM 707 C C . LEU A 1 90 ? 3.158 -11.588 5.499 1.00 96.62 90 LEU A C 1
ATOM 709 O O . LEU A 1 90 ? 2.409 -11.511 6.466 1.00 96.62 90 LEU A O 1
ATOM 713 N N . HIS A 1 91 ? 3.574 -12.748 5.000 1.00 96.31 91 HIS A N 1
ATOM 714 C CA . HIS A 1 91 ? 3.144 -14.069 5.465 1.00 96.31 91 HIS A CA 1
ATOM 715 C C . HIS A 1 91 ? 1.619 -14.195 5.673 1.00 96.31 91 HIS A C 1
ATOM 717 O O . HIS A 1 91 ? 1.155 -14.499 6.780 1.00 96.31 91 HIS A O 1
ATOM 723 N N . PRO A 1 92 ? 0.805 -13.940 4.630 1.00 94.75 92 PRO A N 1
ATOM 724 C CA . PRO A 1 92 ? -0.650 -14.009 4.742 1.00 94.75 92 PRO A CA 1
ATOM 725 C C . PRO A 1 92 ? -1.162 -15.417 5.099 1.00 94.75 92 PRO A C 1
ATOM 727 O O . PRO A 1 92 ? -2.244 -15.548 5.670 1.00 94.75 92 PRO A O 1
ATOM 730 N N . GLU A 1 93 ? -0.364 -16.464 4.876 1.00 93.19 93 GLU A N 1
ATOM 731 C CA . GLU A 1 93 ? -0.637 -17.838 5.307 1.00 93.19 93 GLU A CA 1
ATOM 732 C C . GLU A 1 93 ? -0.790 -18.005 6.827 1.00 93.19 93 GLU A C 1
ATOM 734 O O . GLU A 1 93 ? -1.352 -19.002 7.278 1.00 93.19 93 GLU A O 1
ATOM 739 N N . PHE A 1 94 ? -0.330 -17.038 7.630 1.00 95.44 94 PHE A N 1
ATOM 740 C CA . PHE A 1 94 ? -0.529 -17.038 9.083 1.00 95.44 94 PHE A CA 1
ATOM 741 C C . PHE A 1 94 ? -1.935 -16.605 9.505 1.00 95.44 94 PHE A C 1
ATOM 743 O O . PHE A 1 94 ? -2.253 -16.685 10.689 1.00 95.44 94 PHE A O 1
ATOM 750 N N . ARG A 1 95 ? -2.787 -16.175 8.561 1.00 94.69 95 ARG A N 1
ATOM 751 C CA . ARG A 1 95 ? -4.215 -15.885 8.796 1.00 94.69 95 ARG A CA 1
ATOM 752 C C . ARG A 1 95 ? -4.469 -14.796 9.847 1.00 94.69 95 ARG A C 1
ATOM 754 O O . ARG A 1 95 ? -5.531 -14.742 10.454 1.00 94.69 95 ARG A O 1
ATOM 761 N N . THR A 1 96 ? -3.501 -13.901 10.046 1.00 94.81 96 THR A N 1
ATOM 762 C CA . THR A 1 96 ? -3.595 -12.772 10.988 1.00 94.81 96 THR A CA 1
ATOM 763 C C . THR A 1 96 ? -4.090 -11.477 10.344 1.00 94.81 96 THR A C 1
ATOM 765 O O . THR A 1 96 ? -4.297 -10.504 11.063 1.00 94.81 96 THR A O 1
ATOM 768 N N . LEU A 1 97 ? -4.258 -11.461 9.012 1.00 94.69 97 LEU A N 1
ATOM 769 C CA . LEU A 1 97 ? -4.597 -10.280 8.202 1.00 94.69 97 LEU A CA 1
ATOM 770 C C . LEU A 1 97 ? -3.722 -9.064 8.572 1.00 94.69 97 LEU A C 1
ATOM 772 O O . LEU A 1 97 ? -4.191 -8.085 9.160 1.00 94.69 97 LEU A O 1
ATOM 776 N N . PRO A 1 98 ? -2.405 -9.136 8.294 1.00 94.69 98 PRO A N 1
ATOM 777 C CA . PRO A 1 98 ? -1.459 -8.133 8.758 1.00 94.69 98 PRO A CA 1
ATOM 778 C C . PRO A 1 98 ? -1.679 -6.791 8.054 1.00 94.69 98 PRO A C 1
ATOM 780 O O . PRO A 1 98 ? -1.535 -6.681 6.843 1.00 94.69 98 PRO A O 1
ATOM 783 N N . ASN A 1 99 ? -1.895 -5.731 8.830 1.00 94.69 99 ASN A N 1
ATOM 784 C CA . ASN A 1 99 ? -2.048 -4.359 8.323 1.00 94.69 99 ASN A CA 1
ATOM 785 C C . ASN A 1 99 ? -0.710 -3.661 7.993 1.00 94.69 99 ASN A C 1
ATOM 787 O O . ASN A 1 99 ? -0.621 -2.433 7.969 1.00 94.69 99 ASN A O 1
ATOM 791 N N . LEU A 1 100 ? 0.351 -4.440 7.770 1.00 95.44 100 LEU A N 1
ATOM 792 C CA . LEU A 1 100 ? 1.645 -3.960 7.302 1.00 95.44 100 LEU A CA 1
ATOM 793 C C . LEU A 1 100 ? 1.964 -4.652 5.977 1.00 95.44 100 LEU A C 1
ATOM 795 O O . LEU A 1 100 ? 2.140 -5.870 5.926 1.00 95.44 100 LEU A O 1
ATOM 799 N N . PHE A 1 101 ? 2.045 -3.850 4.921 1.00 97.81 101 PHE A N 1
ATOM 800 C CA . PHE A 1 101 ? 2.250 -4.316 3.556 1.00 97.81 101 PHE A CA 1
ATOM 801 C C . PHE A 1 101 ? 3.646 -3.942 3.061 1.00 97.81 101 PHE A C 1
ATOM 803 O O . PHE A 1 101 ? 4.228 -2.938 3.480 1.00 97.81 101 PHE A O 1
ATOM 810 N N . TYR A 1 102 ? 4.171 -4.747 2.146 1.00 98.12 102 TYR A N 1
ATOM 811 C CA . TYR A 1 102 ? 5.498 -4.597 1.572 1.00 98.12 102 TYR A CA 1
ATOM 812 C C . TYR A 1 102 ? 5.402 -4.548 0.055 1.00 98.12 102 TYR A C 1
ATOM 814 O O . TYR A 1 102 ? 4.695 -5.341 -0.562 1.00 98.12 102 TYR A O 1
ATOM 822 N N . ILE A 1 103 ? 6.148 -3.624 -0.539 1.00 98.00 103 ILE A N 1
ATOM 823 C CA . ILE A 1 103 ? 6.354 -3.582 -1.985 1.00 98.00 103 ILE A CA 1
ATOM 824 C C . ILE A 1 103 ? 7.540 -4.507 -2.293 1.00 98.00 103 ILE A C 1
ATOM 826 O O . ILE A 1 103 ? 8.596 -4.342 -1.664 1.00 98.00 103 ILE A O 1
ATOM 830 N N . PRO A 1 104 ? 7.399 -5.494 -3.196 1.00 97.00 104 PRO A N 1
ATOM 831 C CA . PRO A 1 104 ? 8.497 -6.385 -3.539 1.00 97.00 104 PRO A CA 1
ATOM 832 C C . PRO A 1 104 ? 9.669 -5.588 -4.144 1.00 97.00 104 PRO A C 1
ATOM 834 O O . PRO A 1 104 ? 9.464 -4.678 -4.951 1.00 97.00 104 PRO A O 1
ATOM 837 N N . PRO A 1 105 ? 10.919 -5.892 -3.754 1.00 95.25 105 PRO A N 1
ATOM 838 C CA . PRO A 1 105 ? 12.071 -5.181 -4.279 1.00 95.25 105 PRO A CA 1
ATOM 839 C C . PRO A 1 105 ? 12.374 -5.630 -5.709 1.00 95.25 105 PRO A C 1
ATOM 841 O O . PRO A 1 105 ? 12.431 -6.826 -6.003 1.00 95.25 105 PRO A O 1
ATOM 844 N N . GLU A 1 106 ? 12.667 -4.667 -6.576 1.00 91.88 106 GLU A N 1
ATOM 845 C CA . GLU A 1 106 ? 13.364 -4.955 -7.824 1.00 91.88 106 GLU A CA 1
ATOM 846 C C . GLU A 1 106 ? 14.806 -5.383 -7.523 1.00 91.88 106 GLU A C 1
ATOM 848 O O . GLU A 1 106 ? 15.414 -4.978 -6.527 1.00 91.88 106 GLU A O 1
ATOM 853 N N . SER A 1 107 ? 15.369 -6.211 -8.396 1.00 87.62 107 SER A N 1
ATOM 854 C CA . SER A 1 107 ? 16.692 -6.796 -8.218 1.00 87.62 107 SER A CA 1
ATOM 855 C C . SER A 1 107 ? 17.578 -6.489 -9.426 1.00 87.62 107 SER A C 1
ATOM 857 O O . SER A 1 107 ? 17.071 -6.389 -10.540 1.00 87.62 107 SER A O 1
ATOM 859 N N . PRO A 1 108 ? 18.910 -6.407 -9.263 1.00 84.56 108 PRO A N 1
ATOM 860 C CA . PRO A 1 108 ? 19.822 -6.438 -10.401 1.00 84.56 108 PRO A CA 1
ATOM 861 C C . PRO A 1 108 ? 19.608 -7.688 -11.263 1.00 84.56 108 PRO A C 1
ATOM 863 O O . PRO A 1 108 ? 19.056 -8.692 -10.792 1.00 84.56 108 PRO A O 1
ATOM 866 N N . VAL A 1 109 ? 20.092 -7.649 -12.503 1.00 80.06 109 VAL A N 1
ATOM 867 C CA . VAL A 1 109 ? 20.050 -8.819 -13.384 1.00 80.06 109 VAL A CA 1
ATOM 868 C C . VAL A 1 109 ? 21.020 -9.913 -12.917 1.00 80.06 109 VAL A C 1
ATOM 870 O O . VAL A 1 109 ? 22.113 -9.619 -12.432 1.00 80.06 109 VAL A O 1
ATOM 873 N N . ALA A 1 110 ? 20.613 -11.180 -13.026 1.00 66.69 110 ALA A N 1
ATOM 874 C CA . ALA A 1 110 ? 21.332 -12.345 -12.511 1.00 66.69 110 ALA A CA 1
ATOM 875 C C . ALA A 1 110 ? 22.639 -12.622 -13.268 1.00 66.69 110 ALA A C 1
ATOM 877 O O . ALA A 1 110 ? 23.665 -12.888 -12.642 1.00 66.69 110 ALA A O 1
ATOM 878 N N . ASN A 1 111 ? 22.606 -12.516 -14.601 1.00 60.59 111 ASN A N 1
ATOM 879 C CA . ASN A 1 111 ? 23.729 -12.828 -15.479 1.00 60.59 111 ASN A CA 1
ATOM 880 C C . ASN A 1 111 ? 24.102 -11.607 -16.329 1.00 60.59 111 ASN A C 1
ATOM 882 O O . ASN A 1 111 ? 23.422 -11.273 -17.293 1.00 60.59 111 ASN A O 1
ATOM 886 N N . ALA A 1 112 ? 25.226 -10.970 -15.997 1.00 52.88 112 ALA A N 1
ATOM 887 C CA . ALA A 1 112 ? 25.836 -9.878 -16.762 1.00 52.88 112 ALA A CA 1
ATOM 888 C C . ALA A 1 112 ? 26.772 -10.381 -17.885 1.00 52.88 112 ALA A C 1
ATOM 890 O O . ALA A 1 112 ? 27.765 -9.730 -18.205 1.00 52.88 112 ALA A O 1
ATOM 891 N N . VAL A 1 113 ? 26.509 -11.561 -18.461 1.00 47.22 113 VAL A N 1
ATOM 892 C CA . VAL A 1 113 ? 27.359 -12.136 -19.517 1.00 47.22 113 VAL A CA 1
ATOM 893 C C . VAL A 1 113 ? 26.543 -12.335 -20.784 1.00 47.22 113 VAL A C 1
ATOM 895 O O . VAL A 1 113 ? 26.133 -13.440 -21.123 1.00 47.22 113 VAL A O 1
ATOM 898 N N . VAL A 1 114 ? 26.342 -11.235 -21.501 1.00 49.25 114 VAL A N 1
ATOM 899 C CA . VAL A 1 114 ? 26.136 -11.272 -22.948 1.00 49.25 114 VAL A CA 1
ATOM 900 C C . VAL A 1 114 ? 27.490 -10.882 -23.540 1.00 49.25 114 VAL A C 1
ATOM 902 O O . VAL A 1 114 ? 27.968 -9.780 -23.304 1.00 49.25 114 VAL A O 1
ATOM 905 N N . SER A 1 115 ? 28.181 -11.854 -24.140 1.00 43.25 115 SER A N 1
ATOM 906 C CA . SER A 1 115 ? 29.423 -11.746 -24.933 1.00 43.25 115 SER A CA 1
ATOM 907 C C . SER A 1 115 ? 30.286 -10.468 -24.769 1.00 43.25 115 SER A C 1
ATOM 909 O O . SER A 1 115 ? 29.944 -9.412 -25.291 1.00 43.25 115 SER A O 1
ATOM 911 N N . HIS A 1 116 ? 31.489 -10.610 -24.190 1.00 36.91 116 HIS A N 1
ATOM 912 C CA . HIS A 1 116 ? 32.579 -9.604 -24.139 1.00 36.91 116 HIS A CA 1
ATOM 913 C C . HIS A 1 116 ? 32.505 -8.483 -23.083 1.00 36.91 116 HIS A C 1
ATOM 915 O O . HIS A 1 116 ? 33.058 -7.405 -23.294 1.00 36.91 116 HIS A O 1
ATOM 921 N N . GLY A 1 117 ? 31.903 -8.718 -21.913 1.00 41.50 117 GLY A N 1
ATOM 922 C CA . GLY A 1 117 ? 32.086 -7.822 -20.754 1.00 41.50 117 GLY A CA 1
ATOM 923 C C . GLY A 1 117 ? 31.544 -6.398 -20.944 1.00 41.50 117 GLY A C 1
ATOM 924 O O . GLY A 1 117 ? 31.900 -5.493 -20.191 1.00 41.50 117 GLY A O 1
ATOM 925 N N . ARG A 1 118 ? 30.681 -6.193 -21.943 1.00 40.56 118 ARG A N 1
ATOM 926 C CA . ARG A 1 118 ? 29.906 -4.971 -22.141 1.00 40.56 118 ARG A CA 1
ATOM 927 C C . ARG A 1 118 ? 28.451 -5.281 -21.834 1.00 40.56 118 ARG A C 1
ATOM 929 O O . ARG A 1 118 ? 27.909 -6.258 -22.337 1.00 40.56 118 ARG A O 1
ATOM 936 N N . TYR A 1 119 ? 27.825 -4.436 -21.019 1.00 46.50 119 TYR A N 1
ATOM 937 C CA . TYR A 1 119 ? 26.371 -4.411 -20.928 1.00 46.50 119 TYR A CA 1
ATOM 938 C C . TYR A 1 119 ? 25.835 -4.091 -22.325 1.00 46.50 119 TYR A C 1
ATOM 940 O O . TYR A 1 119 ? 26.145 -3.026 -22.866 1.00 46.50 119 TYR A O 1
ATOM 948 N N . ASP A 1 120 ? 25.076 -5.008 -22.921 1.00 45.31 120 ASP A N 1
ATOM 949 C CA . ASP A 1 120 ? 24.328 -4.712 -24.136 1.00 45.31 120 ASP A CA 1
ATOM 950 C C . ASP A 1 120 ? 23.144 -3.808 -23.769 1.00 45.31 120 ASP A C 1
ATOM 952 O O . ASP A 1 120 ? 22.037 -4.258 -23.490 1.00 45.31 120 ASP A O 1
ATOM 956 N N . MET A 1 121 ? 23.433 -2.510 -23.678 1.00 45.62 121 MET A N 1
ATOM 957 C CA . MET A 1 121 ? 22.457 -1.447 -23.422 1.00 45.62 121 MET A CA 1
ATOM 958 C C . MET A 1 121 ? 21.830 -0.932 -24.729 1.00 45.62 121 MET A C 1
ATOM 960 O O . MET A 1 121 ? 21.192 0.118 -24.714 1.00 45.62 121 MET A O 1
ATOM 964 N N . VAL A 1 122 ? 22.086 -1.603 -25.862 1.00 44.94 122 VAL A N 1
ATOM 965 C CA . VAL A 1 122 ? 21.800 -1.094 -27.215 1.00 44.94 122 VAL A CA 1
ATOM 966 C C . VAL A 1 122 ? 20.945 -2.076 -28.033 1.00 44.94 122 VAL A C 1
ATOM 968 O O . VAL A 1 122 ? 20.240 -1.643 -28.937 1.00 44.94 122 VAL A O 1
ATOM 971 N N . GLY A 1 123 ? 20.964 -3.377 -27.714 1.00 40.91 123 GLY A N 1
ATOM 972 C CA . GLY A 1 123 ? 20.292 -4.437 -28.476 1.00 40.91 123 GLY A CA 1
ATOM 973 C C . GLY A 1 123 ? 18.888 -4.852 -28.013 1.00 40.91 123 GLY A C 1
ATOM 974 O O . GLY A 1 123 ? 18.250 -5.648 -28.698 1.00 40.91 123 GLY A O 1
ATOM 975 N N . LYS A 1 124 ? 18.384 -4.342 -26.881 1.00 46.56 124 LYS A N 1
ATOM 976 C CA . LYS A 1 124 ? 16.996 -4.569 -26.425 1.00 46.56 124 LYS A CA 1
ATOM 977 C C . LYS A 1 124 ? 16.160 -3.307 -26.636 1.00 46.56 124 LYS A C 1
ATOM 979 O O . LYS A 1 124 ? 16.663 -2.207 -26.429 1.00 46.56 124 LYS A O 1
ATOM 984 N N . GLU A 1 125 ? 14.877 -3.466 -26.972 1.00 54.09 125 GLU A N 1
ATOM 985 C CA . GLU A 1 125 ? 13.902 -2.365 -27.142 1.00 54.09 125 GLU A CA 1
ATOM 986 C C . GLU A 1 125 ? 13.816 -1.425 -25.918 1.00 54.09 125 GLU A C 1
ATOM 988 O O . GLU A 1 125 ? 13.359 -0.290 -26.031 1.00 54.09 125 GLU A O 1
ATOM 993 N N . SER A 1 126 ? 14.301 -1.863 -24.748 1.00 60.62 126 SER A N 1
ATOM 994 C CA . SER A 1 126 ? 14.390 -1.079 -23.517 1.00 60.62 126 SER A CA 1
ATOM 995 C C . SER A 1 126 ? 15.691 -1.364 -22.756 1.00 60.62 126 SER A C 1
ATOM 997 O O . SER A 1 126 ? 16.163 -2.496 -22.684 1.00 60.62 126 SER A O 1
ATOM 999 N N . VAL A 1 127 ? 16.246 -0.321 -22.127 1.00 68.19 127 VAL A N 1
ATOM 1000 C CA . VAL A 1 127 ? 17.425 -0.379 -21.234 1.00 68.19 127 VAL A CA 1
ATOM 1001 C C . VAL A 1 127 ? 17.078 -1.001 -19.866 1.00 68.19 127 VAL A C 1
ATOM 1003 O O . VAL A 1 127 ? 17.960 -1.286 -19.054 1.00 68.19 127 VAL A O 1
ATOM 1006 N N . LEU A 1 128 ? 15.788 -1.180 -19.571 1.00 73.56 128 LEU A N 1
ATOM 1007 C CA . LEU A 1 128 ? 15.313 -1.747 -18.312 1.00 73.56 128 LEU A CA 1
ATOM 1008 C C . LEU A 1 128 ? 15.208 -3.280 -18.393 1.00 73.56 128 LEU A C 1
ATOM 1010 O O . LEU A 1 128 ? 14.855 -3.809 -19.444 1.00 73.56 128 LEU A O 1
ATOM 1014 N N . PRO A 1 129 ? 15.522 -3.996 -17.297 1.00 77.44 129 PRO A N 1
ATOM 1015 C CA . PRO A 1 129 ? 15.513 -5.454 -17.280 1.00 77.44 129 PRO A CA 1
ATOM 1016 C C . PRO A 1 129 ? 14.094 -6.029 -17.312 1.00 77.44 129 PRO A C 1
ATOM 1018 O O . PRO A 1 129 ? 13.160 -5.427 -16.778 1.00 77.44 129 PRO A O 1
ATOM 1021 N N . ASN A 1 130 ? 13.965 -7.239 -17.855 1.00 79.12 130 ASN A N 1
ATOM 1022 C CA . ASN A 1 130 ? 12.755 -8.052 -17.721 1.00 79.12 130 ASN A CA 1
ATOM 1023 C C . ASN A 1 130 ? 12.707 -8.751 -16.353 1.00 79.12 130 ASN A C 1
ATOM 1025 O O . ASN A 1 130 ? 13.745 -8.967 -15.724 1.00 79.12 130 ASN A O 1
ATOM 1029 N N . LEU A 1 131 ? 11.515 -9.172 -15.911 1.00 79.81 131 LEU A N 1
ATOM 1030 C CA . LEU A 1 131 ? 11.359 -9.867 -14.623 1.00 79.81 131 LEU A CA 1
ATOM 1031 C C . LEU A 1 131 ? 12.179 -11.156 -14.528 1.00 79.81 131 LEU A C 1
ATOM 1033 O O . LEU A 1 131 ? 12.751 -11.434 -13.476 1.00 79.81 131 LEU A O 1
ATOM 1037 N N . ASP A 1 132 ? 12.266 -11.917 -15.618 1.00 78.06 132 ASP A N 1
ATOM 1038 C CA . ASP A 1 132 ? 12.987 -13.196 -15.650 1.00 78.06 132 ASP A CA 1
ATOM 1039 C C . ASP A 1 132 ? 14.505 -13.024 -15.517 1.00 78.06 132 ASP A C 1
ATOM 1041 O O . ASP A 1 132 ? 15.232 -13.971 -15.221 1.00 78.06 132 ASP A O 1
ATOM 1045 N N . GLU A 1 133 ? 14.995 -11.800 -15.712 1.00 80.12 133 GLU A N 1
ATOM 1046 C CA . GLU A 1 133 ? 16.407 -11.473 -15.585 1.00 80.12 133 GLU A CA 1
ATOM 1047 C C . GLU A 1 133 ? 16.786 -11.161 -14.137 1.00 80.12 133 GLU A C 1
ATOM 1049 O O . GLU A 1 133 ? 17.976 -11.114 -13.834 1.00 80.12 133 GLU A O 1
ATOM 1054 N N . PHE A 1 134 ? 15.827 -10.964 -13.227 1.00 85.44 134 PHE A N 1
ATOM 1055 C CA . PHE A 1 134 ? 16.117 -10.628 -11.837 1.00 85.44 134 PHE A CA 1
ATOM 1056 C C . PHE A 1 134 ? 16.871 -11.740 -11.099 1.00 85.44 134 PHE A C 1
ATOM 1058 O O . PHE A 1 134 ? 16.531 -12.919 -11.133 1.00 85.44 134 PHE A O 1
ATOM 1065 N N . ARG A 1 135 ? 17.901 -11.331 -10.352 1.00 89.25 135 ARG A N 1
ATOM 1066 C CA . ARG A 1 135 ? 18.692 -12.194 -9.467 1.00 89.25 135 ARG A CA 1
ATOM 1067 C C . ARG A 1 135 ? 17.885 -12.790 -8.312 1.00 89.25 135 ARG A C 1
ATOM 1069 O O . ARG A 1 135 ? 18.174 -13.911 -7.901 1.00 89.25 135 ARG A O 1
ATOM 1076 N N . ILE A 1 136 ? 16.933 -12.050 -7.741 1.00 90.12 136 ILE A N 1
ATOM 1077 C CA . ILE A 1 136 ? 16.091 -12.563 -6.651 1.00 90.12 136 ILE A CA 1
ATOM 1078 C C . ILE A 1 136 ? 15.036 -13.513 -7.238 1.00 90.12 136 ILE A C 1
ATOM 1080 O O . ILE A 1 136 ? 14.230 -13.076 -8.058 1.00 90.12 136 ILE A O 1
ATOM 1084 N N . PRO A 1 137 ? 14.970 -14.787 -6.802 1.00 91.94 137 PRO A N 1
ATOM 1085 C CA . PRO A 1 137 ? 13.981 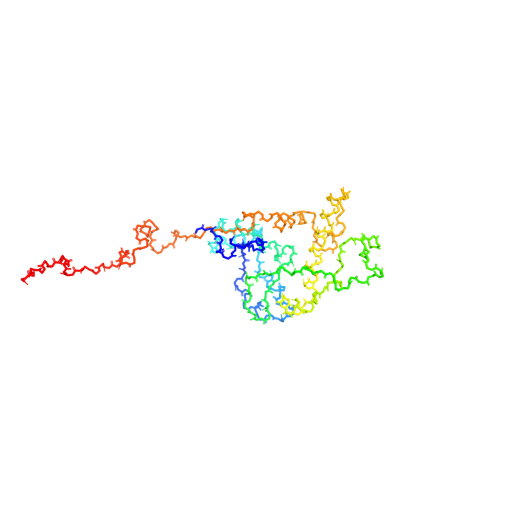-15.722 -7.323 1.00 91.94 137 PRO A CA 1
ATOM 1086 C C . PRO A 1 137 ? 12.549 -15.288 -6.991 1.00 91.94 137 PRO A C 1
ATOM 1088 O O . PRO A 1 137 ? 12.208 -15.092 -5.824 1.00 91.94 137 PRO A O 1
ATOM 1091 N N . MET A 1 138 ? 11.667 -15.253 -7.989 1.00 92.56 138 MET A N 1
ATOM 1092 C CA . MET A 1 138 ? 10.259 -14.879 -7.793 1.00 92.56 138 MET A CA 1
ATOM 1093 C C . MET A 1 138 ? 9.539 -15.787 -6.785 1.00 92.56 138 MET A C 1
ATOM 1095 O O . MET A 1 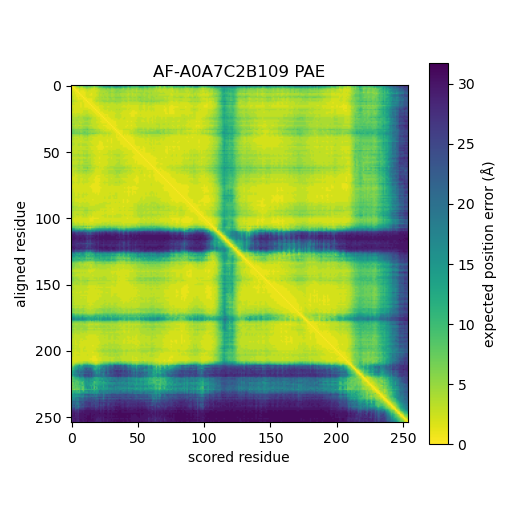138 ? 8.770 -15.316 -5.952 1.00 92.56 138 MET A O 1
ATOM 1099 N N . LYS A 1 139 ? 9.872 -17.085 -6.776 1.00 94.38 139 LYS A N 1
ATOM 1100 C CA . LYS A 1 139 ? 9.354 -18.053 -5.793 1.00 94.38 139 LYS A CA 1
ATOM 1101 C C . LYS A 1 139 ? 9.705 -17.687 -4.346 1.00 94.38 139 LYS A C 1
ATOM 1103 O O . LYS A 1 139 ? 8.936 -18.003 -3.444 1.00 94.38 139 LYS A O 1
ATOM 1108 N N . TYR A 1 140 ? 10.850 -17.043 -4.109 1.00 95.06 140 TYR A N 1
ATOM 1109 C CA . TYR A 1 140 ? 11.241 -16.598 -2.769 1.00 95.06 140 TYR A CA 1
ATOM 1110 C C . TYR A 1 140 ? 10.339 -15.455 -2.289 1.00 95.06 140 TYR A C 1
ATOM 1112 O O . TYR A 1 140 ? 9.783 -15.530 -1.196 1.00 95.06 140 TYR A O 1
ATOM 1120 N N . LEU A 1 141 ? 10.130 -14.442 -3.135 1.00 96.00 141 LEU A N 1
ATOM 1121 C CA . LEU A 1 141 ? 9.242 -13.318 -2.827 1.00 96.00 141 LEU A CA 1
ATOM 1122 C C . LEU A 1 141 ? 7.790 -13.774 -2.655 1.00 96.00 141 LEU A C 1
ATOM 1124 O O . LEU A 1 141 ? 7.132 -13.368 -1.702 1.00 96.00 141 LEU A O 1
ATOM 1128 N N . ALA A 1 142 ? 7.316 -14.670 -3.522 1.00 95.69 142 ALA A N 1
ATOM 1129 C CA . ALA A 1 142 ? 5.956 -15.196 -3.470 1.00 95.69 142 ALA A CA 1
ATOM 1130 C C . ALA A 1 142 ? 5.659 -15.917 -2.151 1.00 95.69 142 ALA A C 1
ATOM 1132 O O . ALA A 1 142 ? 4.617 -15.681 -1.546 1.00 95.69 142 ALA A O 1
ATOM 1133 N N . ARG A 1 143 ? 6.594 -16.740 -1.655 1.00 95.50 143 ARG A N 1
ATOM 1134 C CA . ARG A 1 143 ? 6.451 -17.427 -0.359 1.00 95.50 143 ARG A CA 1
ATOM 1135 C C . ARG A 1 143 ? 6.345 -16.468 0.824 1.00 95.50 143 ARG A C 1
ATOM 1137 O O . ARG A 1 143 ? 5.720 -16.820 1.808 1.00 95.50 143 ARG A O 1
ATOM 1144 N N . MET A 1 144 ? 6.967 -15.297 0.741 1.00 95.44 144 MET A N 1
ATOM 1145 C CA . MET A 1 144 ? 6.983 -14.316 1.827 1.00 95.44 144 MET A CA 1
ATOM 1146 C C . MET A 1 144 ? 5.807 -13.333 1.756 1.00 95.44 144 MET A C 1
ATOM 1148 O O . MET A 1 144 ? 5.321 -12.901 2.794 1.00 95.44 144 MET A O 1
ATOM 1152 N N . LEU A 1 145 ? 5.374 -12.945 0.553 1.00 95.38 145 LEU A N 1
ATOM 1153 C CA . LEU A 1 145 ? 4.452 -11.818 0.349 1.00 95.38 145 LEU A CA 1
ATOM 1154 C C . LEU A 1 145 ? 3.081 -12.217 -0.214 1.00 95.38 145 LEU A C 1
ATOM 1156 O O . LEU A 1 145 ? 2.152 -11.419 -0.215 1.00 95.38 145 LEU A O 1
ATOM 1160 N N . ALA A 1 146 ? 2.942 -13.430 -0.741 1.00 94.62 146 ALA A N 1
ATOM 1161 C CA . ALA A 1 146 ? 1.758 -13.813 -1.504 1.00 94.62 146 ALA A CA 1
ATOM 1162 C C . ALA A 1 146 ? 1.335 -15.273 -1.274 1.00 94.62 146 ALA A C 1
ATOM 1164 O O . ALA A 1 146 ? 0.764 -15.889 -2.168 1.00 94.62 146 ALA A O 1
ATOM 1165 N N . ALA A 1 147 ? 1.678 -15.855 -0.117 1.00 93.75 147 ALA A N 1
ATOM 1166 C CA . ALA A 1 147 ? 1.429 -17.264 0.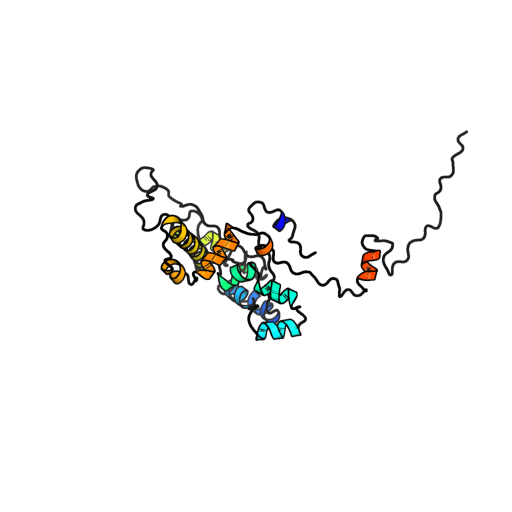215 1.00 93.75 147 ALA A CA 1
ATOM 1167 C C . ALA A 1 147 ? 1.871 -18.271 -0.875 1.00 93.75 147 ALA A C 1
ATOM 1169 O O . ALA A 1 147 ? 1.290 -19.340 -1.042 1.00 93.75 147 ALA A O 1
ATOM 1170 N N . GLY A 1 148 ? 2.919 -17.941 -1.635 1.00 93.19 148 GLY A N 1
ATOM 1171 C CA . GLY A 1 148 ? 3.438 -18.759 -2.734 1.00 93.19 148 GLY A CA 1
ATOM 1172 C C . GLY A 1 148 ? 2.922 -18.388 -4.129 1.00 93.19 148 GLY A C 1
ATOM 1173 O O . GLY A 1 148 ? 3.464 -18.904 -5.106 1.00 93.19 148 GLY A O 1
ATOM 1174 N N . ASN A 1 149 ? 1.967 -17.462 -4.254 1.00 95.00 149 ASN A N 1
ATOM 1175 C CA . ASN A 1 149 ? 1.454 -17.001 -5.543 1.00 95.00 149 ASN A CA 1
ATOM 1176 C C . ASN A 1 149 ? 2.456 -16.065 -6.246 1.00 95.00 149 ASN A C 1
ATOM 1178 O O . ASN A 1 149 ? 2.656 -14.911 -5.863 1.00 95.00 149 ASN A O 1
ATOM 1182 N N . THR A 1 150 ? 3.115 -16.576 -7.288 1.00 95.19 150 THR A N 1
ATOM 1183 C CA . THR A 1 150 ? 4.113 -15.822 -8.058 1.00 95.19 150 THR A CA 1
ATOM 1184 C C . THR A 1 150 ? 3.504 -14.751 -8.947 1.00 95.19 150 THR A C 1
ATOM 1186 O O . THR A 1 150 ? 4.182 -13.765 -9.224 1.00 95.19 150 THR A O 1
ATOM 1189 N N . GLU A 1 151 ? 2.252 -14.911 -9.373 1.00 95.06 151 GLU A N 1
ATOM 1190 C CA . GLU A 1 151 ? 1.613 -13.965 -10.288 1.00 95.06 151 GLU A CA 1
ATOM 1191 C C . GLU A 1 151 ? 1.333 -12.631 -9.595 1.00 95.06 151 GLU A C 1
ATOM 1193 O O . GLU A 1 151 ? 1.633 -11.580 -10.149 1.00 95.06 151 GLU A O 1
ATOM 1198 N N . LEU A 1 152 ? 0.885 -12.651 -8.335 1.00 95.44 152 LEU A N 1
ATOM 1199 C CA . LEU A 1 152 ? 0.663 -11.422 -7.559 1.00 95.44 152 LEU A CA 1
ATOM 1200 C C . LEU A 1 152 ? 1.951 -10.606 -7.374 1.00 95.44 152 LEU A C 1
ATOM 1202 O O . LEU A 1 152 ? 1.938 -9.378 -7.453 1.00 95.44 152 LEU A O 1
ATOM 1206 N N . VAL A 1 153 ? 3.081 -11.288 -7.171 1.00 95.88 153 VAL A N 1
ATOM 1207 C CA . VAL A 1 153 ? 4.397 -10.636 -7.108 1.00 95.88 153 VAL A CA 1
ATOM 1208 C C . VAL A 1 153 ? 4.820 -10.118 -8.483 1.00 95.88 153 VAL A C 1
ATOM 1210 O O . VAL A 1 153 ? 5.350 -9.010 -8.577 1.00 95.88 153 VAL A O 1
ATOM 1213 N N . ALA A 1 154 ? 4.573 -10.886 -9.546 1.00 94.56 154 ALA A N 1
ATOM 1214 C CA . ALA A 1 154 ? 4.885 -10.481 -10.910 1.00 94.56 154 ALA A CA 1
ATOM 1215 C C . ALA A 1 154 ? 4.092 -9.235 -11.325 1.00 94.56 154 ALA A C 1
ATOM 1217 O O . ALA A 1 154 ? 4.677 -8.324 -11.900 1.00 94.56 154 ALA A O 1
ATOM 1218 N N . ILE A 1 155 ? 2.803 -9.145 -10.980 1.00 95.19 155 ILE A N 1
ATOM 1219 C CA . ILE A 1 155 ? 1.961 -7.963 -11.218 1.00 95.19 155 ILE A CA 1
ATOM 1220 C C . ILE A 1 155 ? 2.568 -6.728 -10.545 1.00 95.19 155 ILE A C 1
ATOM 1222 O O . ILE A 1 155 ? 2.785 -5.715 -11.212 1.00 95.19 155 ILE A O 1
ATOM 1226 N N . ALA A 1 156 ? 2.905 -6.821 -9.254 1.00 96.56 156 ALA A N 1
ATOM 1227 C CA . ALA A 1 156 ? 3.505 -5.713 -8.513 1.00 96.56 156 ALA A CA 1
ATOM 1228 C C . ALA A 1 156 ? 4.823 -5.236 -9.158 1.00 96.56 156 ALA A C 1
ATOM 1230 O O . A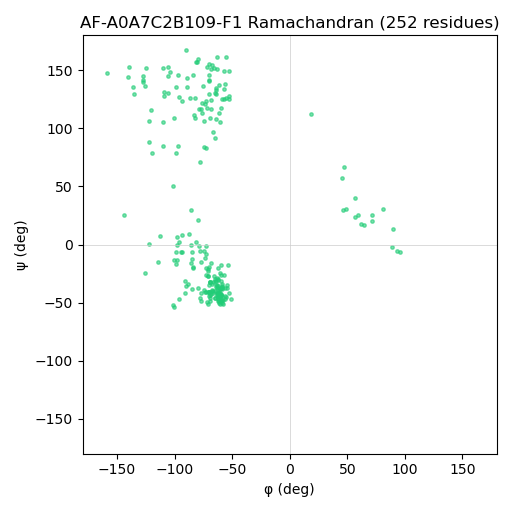LA A 1 156 ? 4.993 -4.046 -9.428 1.00 96.56 156 ALA A O 1
ATOM 1231 N N . LEU A 1 157 ? 5.720 -6.168 -9.495 1.00 95.25 157 LEU A N 1
ATOM 1232 C CA . LEU A 1 157 ? 7.003 -5.864 -10.134 1.00 95.25 157 LEU A CA 1
ATOM 1233 C C . LEU A 1 157 ? 6.846 -5.326 -11.570 1.00 95.25 157 LEU A C 1
ATOM 1235 O O . LEU A 1 157 ? 7.538 -4.374 -11.935 1.00 95.25 157 LEU A O 1
ATOM 1239 N N . ARG A 1 158 ? 5.926 -5.876 -12.380 1.00 93.62 158 ARG A N 1
ATOM 1240 C CA . ARG A 1 158 ? 5.608 -5.374 -13.734 1.00 93.62 158 ARG A CA 1
ATOM 1241 C C . ARG A 1 158 ? 5.107 -3.938 -13.675 1.00 93.62 158 ARG A C 1
ATOM 1243 O O . ARG A 1 158 ? 5.585 -3.103 -14.434 1.00 93.62 158 ARG A O 1
ATOM 1250 N N . ARG A 1 159 ? 4.205 -3.623 -12.740 1.00 95.50 159 ARG A N 1
ATOM 1251 C CA . ARG A 1 159 ? 3.696 -2.258 -12.532 1.00 95.50 159 ARG A CA 1
ATOM 1252 C C . ARG A 1 159 ? 4.805 -1.284 -12.140 1.00 95.50 159 ARG A C 1
ATOM 1254 O O . ARG A 1 159 ? 4.865 -0.180 -12.679 1.00 95.50 159 ARG A O 1
ATOM 1261 N N . GLN A 1 160 ? 5.731 -1.692 -11.270 1.00 94.88 160 GLN A N 1
ATOM 1262 C CA . GLN A 1 160 ? 6.897 -0.869 -10.925 1.00 94.88 160 GLN A CA 1
ATOM 1263 C C . GLN A 1 160 ? 7.804 -0.605 -12.143 1.00 94.88 160 GLN A C 1
ATOM 1265 O O . GLN A 1 160 ? 8.150 0.550 -12.412 1.00 94.88 160 GLN A O 1
ATOM 1270 N N . LEU A 1 161 ? 8.129 -1.641 -12.926 1.00 92.75 161 LEU A N 1
ATOM 1271 C CA . LEU A 1 161 ? 8.925 -1.513 -14.152 1.00 92.75 161 LEU A CA 1
ATOM 1272 C C . LEU A 1 161 ? 8.232 -0.641 -15.207 1.00 92.75 161 LEU A C 1
ATOM 1274 O O . LEU A 1 161 ? 8.881 0.223 -15.797 1.00 92.75 161 LEU A O 1
ATOM 1278 N N . ALA A 1 162 ? 6.922 -0.800 -15.390 1.00 92.44 162 ALA A N 1
ATOM 1279 C CA . ALA A 1 162 ? 6.125 -0.014 -16.325 1.00 92.44 162 ALA A CA 1
ATOM 1280 C C . ALA A 1 162 ? 6.173 1.484 -15.993 1.00 92.44 162 ALA A C 1
ATOM 1282 O O . ALA A 1 162 ? 6.408 2.311 -16.875 1.00 92.44 162 ALA A O 1
ATOM 1283 N N . VAL A 1 163 ? 6.066 1.850 -14.709 1.00 94.31 163 VAL A N 1
ATOM 1284 C CA . VAL A 1 163 ? 6.238 3.246 -14.277 1.00 94.31 163 VAL A CA 1
ATOM 1285 C C . VAL A 1 163 ? 7.652 3.746 -14.570 1.00 94.31 163 VAL A C 1
ATOM 1287 O O . VAL A 1 163 ? 7.814 4.874 -15.036 1.00 94.31 163 VAL A O 1
ATOM 1290 N N . ARG A 1 164 ? 8.695 2.933 -14.357 1.00 92.69 164 ARG A N 1
ATOM 1291 C CA . ARG A 1 164 ? 10.076 3.320 -14.702 1.00 92.69 164 ARG A CA 1
ATOM 1292 C C . ARG A 1 164 ? 10.250 3.543 -16.208 1.00 92.69 164 ARG A C 1
ATOM 1294 O O . ARG A 1 164 ? 10.872 4.535 -16.588 1.00 92.69 164 ARG A O 1
ATOM 1301 N N . MET A 1 165 ? 9.696 2.662 -17.043 1.00 89.88 165 MET A N 1
ATOM 1302 C CA . MET A 1 165 ? 9.719 2.777 -18.507 1.00 89.88 165 MET A CA 1
ATOM 1303 C C . MET A 1 165 ? 9.006 4.050 -18.964 1.00 89.88 165 MET A C 1
ATOM 1305 O O . MET A 1 165 ? 9.606 4.864 -19.663 1.00 89.88 165 MET A O 1
ATOM 1309 N N . PHE A 1 166 ? 7.787 4.281 -18.473 1.00 92.94 166 PHE A N 1
ATOM 1310 C CA . PHE A 1 166 ? 7.001 5.473 -18.784 1.00 92.94 166 PHE A CA 1
ATOM 1311 C C . PHE A 1 166 ? 7.708 6.771 -18.366 1.00 92.94 166 PHE A C 1
ATOM 1313 O O . PHE A 1 166 ? 7.852 7.700 -19.158 1.00 92.94 166 PHE A O 1
ATOM 1320 N N . ARG A 1 167 ? 8.214 6.847 -17.125 1.00 93.19 167 ARG A N 1
ATOM 1321 C CA . ARG A 1 167 ? 8.921 8.044 -16.631 1.00 93.19 167 ARG A CA 1
ATOM 1322 C C . ARG A 1 167 ? 10.222 8.307 -17.387 1.00 93.19 167 ARG A C 1
ATOM 1324 O O . ARG A 1 167 ? 10.636 9.462 -17.474 1.00 93.19 167 ARG A O 1
ATOM 1331 N N . ARG A 1 168 ? 10.879 7.261 -17.899 1.00 90.62 168 ARG A N 1
ATOM 1332 C CA . ARG A 1 168 ? 12.064 7.395 -18.750 1.00 90.62 168 ARG A CA 1
ATOM 1333 C C . ARG A 1 168 ? 11.677 7.949 -20.121 1.00 90.62 168 ARG A C 1
ATOM 1335 O O . ARG A 1 168 ? 12.247 8.973 -20.478 1.00 90.62 168 ARG A O 1
ATOM 1342 N N . ALA A 1 169 ? 10.685 7.351 -20.786 1.00 90.00 169 ALA A N 1
ATOM 1343 C CA . ALA A 1 169 ? 10.138 7.822 -22.063 1.00 90.00 169 ALA A CA 1
ATOM 1344 C C . ALA A 1 169 ? 9.765 9.311 -22.008 1.00 90.00 169 ALA A C 1
ATOM 1346 O O . ALA A 1 169 ? 10.198 10.105 -22.843 1.00 90.00 169 ALA A O 1
ATOM 1347 N N . GLU A 1 170 ? 9.058 9.720 -20.951 1.00 92.25 170 GLU A N 1
ATOM 1348 C CA . GLU A 1 170 ? 8.649 11.116 -20.781 1.00 92.25 170 GLU A CA 1
ATOM 1349 C C . GLU A 1 170 ? 9.853 12.051 -20.557 1.00 92.25 170 GLU A C 1
ATOM 1351 O O . GLU A 1 170 ? 9.882 13.162 -21.080 1.00 92.25 170 GLU A O 1
ATOM 1356 N N . ARG A 1 171 ? 10.861 11.630 -19.778 1.00 91.25 171 ARG A N 1
ATOM 1357 C CA . ARG A 1 171 ? 11.971 12.504 -19.357 1.00 91.25 171 ARG A CA 1
ATOM 1358 C C . ARG A 1 171 ? 13.153 12.539 -20.327 1.00 91.25 171 ARG A C 1
ATOM 1360 O O . ARG A 1 171 ? 13.845 13.552 -20.377 1.00 91.25 171 ARG A O 1
ATOM 1367 N N . VAL A 1 172 ? 13.446 11.427 -20.994 1.00 89.69 172 VAL A N 1
ATOM 1368 C CA . VAL A 1 172 ? 14.639 11.250 -21.833 1.00 89.69 172 VAL A CA 1
ATOM 1369 C C . VAL A 1 172 ? 14.274 11.418 -23.299 1.00 89.69 172 VAL A C 1
ATOM 1371 O O . VAL A 1 172 ? 14.880 12.239 -23.979 1.00 89.69 172 VAL A O 1
ATOM 1374 N N . GLU A 1 173 ? 13.274 10.677 -23.774 1.00 87.44 173 GLU A N 1
ATOM 1375 C CA . GLU A 1 173 ? 12.816 10.747 -25.163 1.00 87.44 173 GLU A CA 1
ATOM 1376 C C . GLU A 1 173 ? 11.822 11.891 -25.418 1.00 8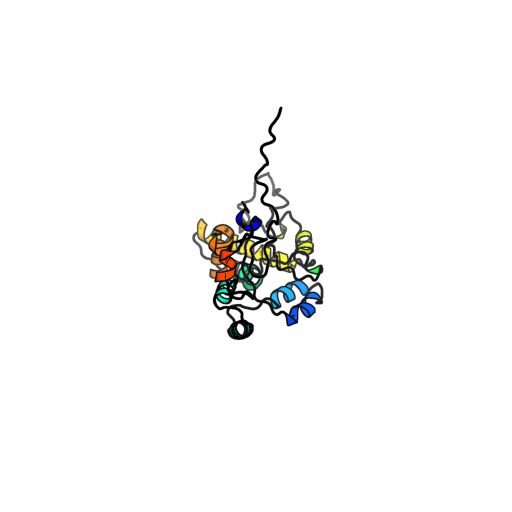7.44 173 GLU A C 1
ATOM 1378 O O . GLU A 1 173 ? 11.639 12.294 -26.564 1.00 87.44 173 GLU A O 1
ATOM 1383 N N . GLY A 1 174 ? 11.180 12.427 -24.373 1.00 90.12 174 GLY A N 1
ATOM 1384 C CA . GLY A 1 174 ? 10.133 13.444 -24.515 1.00 90.12 174 GLY A CA 1
ATOM 1385 C C . GLY A 1 174 ? 8.827 12.890 -25.091 1.00 90.12 174 GLY A C 1
ATOM 1386 O O . GLY A 1 174 ? 8.016 13.650 -25.618 1.00 90.12 174 GLY A O 1
ATOM 1387 N N . VAL A 1 175 ? 8.625 11.572 -25.007 1.00 89.50 175 VAL A N 1
ATOM 1388 C CA . VAL A 1 175 ? 7.459 10.869 -25.550 1.00 89.50 175 VAL A CA 1
ATOM 1389 C C . VAL A 1 175 ? 6.576 10.389 -24.404 1.00 89.50 175 VAL A C 1
ATOM 1391 O O . VAL A 1 175 ? 7.033 9.708 -23.489 1.00 89.50 175 VAL A O 1
ATOM 1394 N N . THR A 1 176 ? 5.289 10.720 -24.462 1.00 85.19 176 THR A N 1
ATOM 1395 C CA . THR A 1 176 ? 4.268 10.181 -23.556 1.00 85.19 176 THR A CA 1
ATOM 1396 C C . THR A 1 176 ? 3.529 9.043 -24.248 1.00 85.19 176 THR A C 1
ATOM 1398 O O . THR A 1 176 ? 2.437 9.247 -24.775 1.00 85.19 176 THR A O 1
ATOM 1401 N N . ASP A 1 177 ? 4.152 7.866 -24.279 1.00 79.62 177 ASP A N 1
ATOM 1402 C CA . ASP A 1 177 ? 3.510 6.626 -24.721 1.00 79.62 177 ASP A CA 1
ATOM 1403 C C . ASP A 1 177 ? 2.932 5.890 -23.505 1.00 79.62 177 ASP A C 1
ATOM 1405 O O . ASP A 1 177 ? 3.643 5.610 -22.538 1.00 79.62 177 ASP A O 1
ATOM 1409 N N . ASP A 1 178 ? 1.632 5.615 -23.534 1.00 86.75 178 ASP A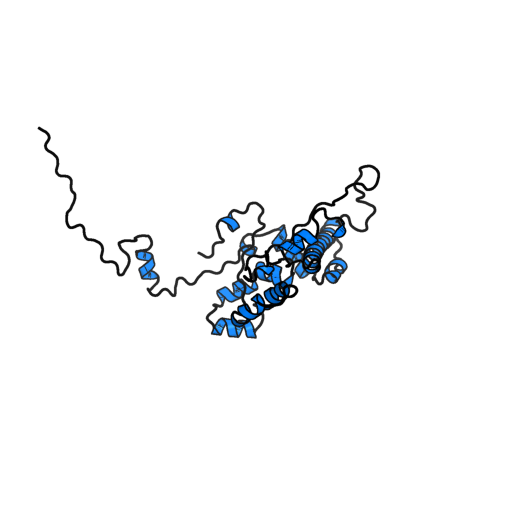 N 1
ATOM 1410 C CA . ASP A 1 178 ? 0.894 4.953 -22.462 1.00 86.75 178 ASP A CA 1
ATOM 1411 C C . ASP A 1 178 ? 0.701 3.446 -22.700 1.00 86.75 178 ASP A C 1
ATOM 1413 O O . ASP A 1 178 ? 0.124 2.773 -21.846 1.00 86.75 178 ASP A O 1
ATOM 1417 N N . ALA A 1 179 ? 1.195 2.894 -23.816 1.00 88.56 179 ALA A N 1
ATOM 1418 C CA . ALA A 1 179 ? 1.035 1.480 -24.158 1.00 88.56 179 ALA A CA 1
ATOM 1419 C C . ALA A 1 179 ? 1.542 0.547 -23.043 1.00 88.56 179 ALA A C 1
ATOM 1421 O O . ALA A 1 179 ? 0.832 -0.367 -22.624 1.00 88.56 179 ALA A O 1
ATOM 1422 N N . VAL A 1 180 ? 2.723 0.850 -22.494 1.00 87.94 180 VAL A N 1
ATOM 1423 C CA . VAL A 1 180 ? 3.355 0.083 -21.406 1.00 87.94 180 VAL A CA 1
ATOM 1424 C C . VAL A 1 180 ? 2.541 0.145 -20.105 1.00 87.94 180 VAL A C 1
ATOM 1426 O O . VAL A 1 180 ? 2.533 -0.805 -19.327 1.00 87.94 180 VAL A O 1
ATOM 1429 N N . LEU A 1 181 ? 1.838 1.255 -19.853 1.00 91.69 181 LEU A N 1
ATOM 1430 C CA . LEU A 1 181 ? 0.981 1.400 -18.672 1.00 91.69 181 LEU A CA 1
ATOM 1431 C C . LEU A 1 181 ? -0.338 0.638 -18.846 1.00 91.69 181 LEU A C 1
ATOM 1433 O O . LEU A 1 181 ? -0.773 -0.051 -17.923 1.00 91.69 181 LEU A O 1
ATOM 1437 N N . ARG A 1 182 ? -0.937 0.702 -20.044 1.00 92.44 182 ARG A N 1
ATOM 1438 C CA . ARG A 1 182 ? -2.175 -0.018 -20.375 1.00 92.44 182 ARG A CA 1
ATOM 1439 C C . ARG A 1 182 ? -2.020 -1.531 -20.256 1.00 92.44 182 ARG A C 1
ATOM 1441 O O . ARG A 1 182 ? -2.939 -2.180 -19.768 1.00 92.44 182 ARG A O 1
ATOM 1448 N N . GLU A 1 183 ? -0.865 -2.082 -20.630 1.00 90.19 183 GLU A N 1
ATOM 1449 C CA . GLU A 1 183 ? -0.571 -3.517 -20.492 1.00 90.19 183 GLU A CA 1
ATOM 1450 C C . GLU A 1 183 ? -0.670 -4.003 -19.037 1.00 90.19 183 GLU A C 1
ATOM 1452 O O . GLU A 1 183 ? -1.151 -5.102 -18.771 1.00 90.19 183 GLU A O 1
ATOM 1457 N N . VAL A 1 184 ? -0.269 -3.163 -18.078 1.00 91.81 184 VAL A N 1
ATOM 1458 C CA . VAL A 1 184 ? -0.294 -3.492 -16.643 1.00 91.81 184 VAL A CA 1
ATOM 1459 C C . VAL A 1 184 ? -1.526 -2.945 -15.910 1.00 91.81 184 VAL A C 1
ATOM 1461 O O . VAL A 1 184 ? -1.609 -3.045 -14.680 1.00 91.81 184 VAL A O 1
ATOM 1464 N N . GLY A 1 185 ? -2.480 -2.373 -16.652 1.00 93.38 185 GLY A N 1
ATOM 1465 C CA . GLY A 1 185 ? -3.724 -1.817 -16.121 1.00 93.38 185 GLY A CA 1
ATOM 1466 C C . GLY A 1 185 ? -3.558 -0.516 -15.333 1.00 93.38 185 GLY A C 1
ATOM 1467 O O . GLY A 1 185 ? -4.373 -0.244 -14.460 1.00 93.38 185 GLY A O 1
ATOM 1468 N N . LEU A 1 186 ? -2.511 0.271 -15.601 1.00 95.56 186 LEU A N 1
ATOM 1469 C CA . LEU A 1 186 ? -2.292 1.579 -14.976 1.00 95.56 186 LEU A CA 1
ATOM 1470 C C . LEU A 1 186 ? -2.626 2.719 -15.940 1.00 95.56 186 LEU A C 1
ATOM 1472 O O . LEU A 1 186 ? -2.413 2.619 -17.149 1.00 95.56 186 LEU A O 1
ATOM 1476 N N . SER A 1 187 ? -3.094 3.840 -15.396 1.00 96.19 187 SER A N 1
ATOM 1477 C CA . SER A 1 187 ? -3.254 5.085 -16.147 1.00 96.19 187 SER A CA 1
ATOM 1478 C C . SER A 1 187 ? -1.998 5.966 -16.085 1.00 96.19 187 SER A C 1
ATOM 1480 O O . SER A 1 187 ? -1.101 5.783 -15.257 1.00 96.19 187 SER A O 1
ATOM 1482 N N . ILE A 1 188 ? -1.938 6.987 -16.946 1.00 95.38 188 ILE A N 1
ATOM 1483 C CA . ILE A 1 188 ? -0.910 8.042 -16.877 1.00 95.38 188 ILE A CA 1
ATOM 1484 C C . ILE A 1 188 ? -0.956 8.759 -15.517 1.00 95.38 188 ILE A C 1
ATOM 1486 O O . ILE A 1 188 ? 0.088 9.131 -14.972 1.00 95.38 188 ILE A O 1
ATOM 1490 N N . GLU A 1 189 ? -2.159 8.966 -14.978 1.00 95.75 189 GLU A N 1
ATOM 1491 C CA . GLU A 1 189 ? -2.360 9.592 -13.673 1.00 95.75 189 GLU A CA 1
ATOM 1492 C C . GLU A 1 189 ? -1.777 8.720 -12.559 1.00 95.75 189 GLU A C 1
ATOM 1494 O O . GLU A 1 189 ? -0.980 9.225 -11.766 1.00 95.75 189 GLU A O 1
ATOM 1499 N N . ASP A 1 190 ? -2.040 7.410 -12.584 1.00 96.25 190 ASP A N 1
ATOM 1500 C CA . ASP A 1 190 ? -1.449 6.452 -11.644 1.00 96.25 190 ASP A CA 1
ATOM 1501 C C . ASP A 1 190 ? 0.072 6.460 -11.724 1.00 96.25 190 ASP A C 1
ATOM 1503 O O . ASP A 1 190 ? 0.745 6.586 -10.706 1.00 96.25 190 ASP A O 1
ATOM 1507 N N . ALA A 1 191 ? 0.648 6.409 -12.926 1.00 95.75 191 ALA A N 1
ATOM 1508 C CA . ALA A 1 191 ? 2.098 6.408 -13.089 1.00 95.75 191 ALA A CA 1
ATOM 1509 C C . ALA A 1 191 ? 2.754 7.693 -12.553 1.00 95.75 191 ALA A C 1
ATOM 1511 O O . ALA A 1 191 ? 3.838 7.654 -11.955 1.00 95.75 191 ALA A O 1
ATOM 1512 N N . ARG A 1 192 ? 2.105 8.850 -12.735 1.00 95.75 192 ARG A N 1
ATOM 1513 C CA . ARG A 1 192 ? 2.564 10.133 -12.178 1.00 95.75 192 ARG A CA 1
ATOM 1514 C C . ARG A 1 192 ? 2.384 10.189 -10.660 1.00 95.75 192 ARG A C 1
ATOM 1516 O O . ARG A 1 192 ? 3.298 10.655 -9.976 1.00 95.75 192 ARG A O 1
ATOM 1523 N N . ALA A 1 193 ? 1.273 9.682 -10.132 1.00 96.44 193 ALA A N 1
ATOM 1524 C CA . ALA A 1 193 ? 1.008 9.599 -8.698 1.00 96.44 193 ALA A CA 1
ATOM 1525 C C . ALA A 1 193 ? 1.991 8.646 -7.997 1.00 96.44 193 ALA A C 1
ATOM 1527 O O . ALA A 1 193 ? 2.624 9.033 -7.013 1.00 96.44 193 ALA A O 1
ATOM 1528 N N . MET A 1 194 ? 2.222 7.460 -8.565 1.00 97.38 194 MET A N 1
ATOM 1529 C CA . MET A 1 194 ? 3.239 6.498 -8.136 1.00 97.38 194 MET A CA 1
ATOM 1530 C C . MET A 1 194 ? 4.631 7.134 -8.138 1.00 97.38 194 MET A C 1
ATOM 1532 O O . MET A 1 194 ? 5.353 7.037 -7.149 1.00 97.38 194 MET A O 1
ATOM 1536 N N . HIS A 1 195 ? 5.016 7.844 -9.203 1.00 95.94 195 HIS A N 1
ATOM 1537 C CA . HIS A 1 195 ? 6.300 8.549 -9.237 1.00 95.94 195 HIS A CA 1
ATOM 1538 C C . HIS A 1 195 ? 6.409 9.614 -8.135 1.00 95.94 195 HIS A C 1
ATOM 1540 O O . HIS A 1 195 ? 7.430 9.697 -7.450 1.00 95.94 195 HIS A O 1
ATOM 1546 N N . ARG A 1 196 ? 5.357 10.410 -7.927 1.00 95.94 196 ARG A N 1
ATOM 1547 C CA . ARG A 1 196 ? 5.316 11.441 -6.886 1.00 95.94 196 ARG A CA 1
ATOM 1548 C C . ARG A 1 196 ? 5.481 10.833 -5.492 1.00 95.94 196 ARG A C 1
ATOM 1550 O O . ARG A 1 196 ? 6.369 11.253 -4.749 1.00 95.94 196 ARG A O 1
ATOM 1557 N N . ILE A 1 197 ? 4.692 9.816 -5.157 1.00 96.12 197 ILE A N 1
ATOM 1558 C CA . ILE A 1 197 ? 4.706 9.232 -3.814 1.00 96.12 197 ILE A CA 1
ATOM 1559 C C . ILE A 1 197 ? 5.950 8.371 -3.562 1.00 96.12 197 ILE A C 1
ATOM 1561 O O . ILE A 1 197 ? 6.521 8.465 -2.481 1.00 96.12 197 ILE A O 1
ATOM 1565 N N . LEU A 1 198 ? 6.412 7.587 -4.545 1.00 96.38 198 LEU A N 1
ATOM 1566 C CA . LEU A 1 198 ? 7.523 6.644 -4.370 1.00 96.38 198 LEU A CA 1
ATOM 1567 C C . LEU A 1 198 ? 8.900 7.294 -4.557 1.00 96.38 198 LEU A C 1
ATOM 1569 O O . LEU A 1 198 ? 9.833 6.950 -3.834 1.00 96.38 198 LEU A O 1
ATOM 1573 N N . ALA A 1 199 ? 9.049 8.221 -5.511 1.00 95.19 199 ALA A N 1
ATOM 1574 C CA . ALA A 1 199 ? 10.345 8.827 -5.827 1.00 95.19 199 ALA A CA 1
ATOM 1575 C C . ALA A 1 199 ? 10.563 10.177 -5.125 1.00 95.19 199 ALA A C 1
ATOM 1577 O O . ALA A 1 199 ? 11.626 10.397 -4.542 1.00 95.19 199 ALA A O 1
ATOM 1578 N N . LEU A 1 200 ? 9.578 11.089 -5.151 1.00 94.69 200 LEU A N 1
ATOM 1579 C CA . LEU A 1 200 ? 9.702 12.383 -4.456 1.00 94.69 200 LEU A CA 1
ATOM 1580 C C . LEU A 1 200 ? 9.434 12.239 -2.956 1.00 94.69 200 LEU A C 1
ATOM 1582 O O . LEU A 1 200 ? 10.130 12.859 -2.142 1.00 94.69 200 LEU A O 1
ATOM 1586 N N . ALA A 1 201 ? 8.476 11.376 -2.594 1.00 94.81 201 ALA A N 1
ATOM 1587 C CA . ALA A 1 201 ? 8.272 10.867 -1.241 1.00 94.81 201 ALA A CA 1
ATOM 1588 C C . ALA A 1 201 ? 8.064 11.969 -0.183 1.00 94.81 201 ALA A C 1
ATOM 1590 O O . ALA A 1 201 ? 8.617 11.898 0.929 1.00 94.81 201 ALA A O 1
ATOM 1591 N N . HIS A 1 202 ? 7.314 13.025 -0.529 1.00 94.88 202 HIS A N 1
ATOM 1592 C CA . HIS A 1 202 ? 7.074 14.173 0.349 1.00 94.88 202 HIS A CA 1
ATOM 1593 C C . HIS A 1 202 ? 6.476 13.741 1.693 1.00 94.88 202 HIS A C 1
ATOM 1595 O O . HIS A 1 202 ? 5.594 12.890 1.760 1.00 94.88 202 HIS A O 1
ATOM 1601 N N . PHE A 1 203 ? 6.958 14.342 2.785 1.00 93.38 203 PHE A N 1
ATOM 1602 C CA . PHE A 1 203 ? 6.646 13.897 4.148 1.00 93.38 203 PHE A CA 1
ATOM 1603 C C . PHE A 1 203 ? 5.138 13.841 4.443 1.00 93.38 203 PHE A C 1
ATOM 1605 O O . PHE A 1 203 ? 4.664 12.858 5.003 1.00 93.38 203 PHE A O 1
ATOM 1612 N N . HIS A 1 204 ? 4.392 14.869 4.026 1.00 92.00 204 HIS A N 1
ATOM 1613 C CA . HIS A 1 204 ? 2.948 14.984 4.255 1.00 92.00 204 HIS A CA 1
ATOM 1614 C C . HIS A 1 204 ? 2.112 13.992 3.433 1.00 92.00 204 HIS A C 1
ATOM 1616 O O . HIS A 1 204 ? 0.979 13.708 3.801 1.00 92.00 204 HIS A O 1
ATOM 1622 N N . GLU A 1 205 ? 2.665 13.462 2.341 1.00 93.94 205 GLU A N 1
ATOM 1623 C CA . GLU A 1 205 ? 2.005 12.454 1.506 1.00 93.94 205 GLU A CA 1
ATOM 1624 C C . GLU A 1 205 ? 2.353 11.047 1.986 1.00 93.94 205 GLU A C 1
ATOM 1626 O O . GLU A 1 205 ? 1.524 10.146 1.914 1.00 93.94 205 GLU A O 1
ATOM 1631 N N . ARG A 1 206 ? 3.561 10.848 2.540 1.00 95.56 206 ARG A N 1
ATOM 1632 C CA . ARG A 1 206 ? 3.923 9.554 3.131 1.00 95.56 206 ARG A CA 1
ATOM 1633 C C . ARG A 1 206 ? 3.182 9.261 4.420 1.00 95.56 206 ARG A C 1
ATOM 1635 O O . ARG A 1 206 ? 2.957 8.094 4.720 1.00 95.56 206 ARG A O 1
ATOM 1642 N N . PHE A 1 207 ? 2.904 10.287 5.217 1.00 95.81 207 PHE A N 1
ATOM 1643 C CA . PHE A 1 207 ? 2.352 10.138 6.557 1.00 95.81 207 PHE A CA 1
ATOM 1644 C C . PHE A 1 207 ? 1.035 10.886 6.669 1.00 95.81 207 PHE A C 1
ATOM 1646 O O . PHE A 1 207 ? 0.981 12.037 7.098 1.00 95.81 207 PHE A O 1
ATOM 1653 N N . VAL A 1 208 ? -0.036 10.190 6.314 1.00 94.75 208 VAL A N 1
ATOM 1654 C CA . VAL A 1 208 ? -1.404 10.665 6.475 1.00 94.75 208 VAL A CA 1
ATOM 1655 C C . VAL A 1 208 ? -1.939 10.072 7.771 1.00 94.75 208 VAL A C 1
ATOM 1657 O O . VAL A 1 208 ? -2.538 9.003 7.791 1.00 94.75 208 VAL A O 1
ATOM 1660 N N . VAL A 1 209 ? -1.647 10.739 8.889 1.00 90.88 209 VAL A N 1
ATOM 1661 C CA . VAL A 1 209 ? -2.045 10.284 10.228 1.00 90.88 209 VAL A CA 1
ATOM 1662 C C . VAL A 1 209 ? -3.117 11.228 10.775 1.00 90.88 209 VAL A C 1
ATOM 1664 O O . VAL A 1 209 ? -2.789 12.352 11.165 1.00 90.88 209 VAL A O 1
ATOM 1667 N N . PRO A 1 210 ? -4.398 10.815 10.816 1.00 86.69 210 PRO A N 1
ATOM 1668 C CA . PRO A 1 210 ? -5.444 11.640 11.402 1.00 86.69 210 PRO A CA 1
ATOM 1669 C C . PRO A 1 210 ? -5.211 11.811 12.906 1.00 86.69 210 PRO A C 1
ATOM 1671 O O . PRO A 1 210 ? -4.623 10.963 13.587 1.00 86.69 210 PRO A O 1
ATOM 1674 N N . THR A 1 211 ? -5.677 12.925 13.459 1.00 79.06 211 THR A N 1
ATOM 1675 C CA . THR A 1 211 ? -5.622 13.139 14.902 1.00 79.06 211 THR A CA 1
ATOM 1676 C C . THR A 1 211 ? -6.616 12.210 15.599 1.00 79.06 211 THR A C 1
ATOM 1678 O O . THR A 1 211 ? -7.791 12.108 15.243 1.00 79.06 211 THR A O 1
ATOM 1681 N N . THR A 1 212 ? -6.137 11.485 16.608 1.00 66.69 212 THR A N 1
ATOM 1682 C CA . THR A 1 212 ? -6.996 10.684 17.478 1.00 66.69 212 THR A CA 1
ATOM 1683 C C . THR A 1 212 ? -7.835 11.593 18.369 1.00 66.69 212 THR A C 1
ATOM 1685 O O . THR A 1 212 ? -7.361 12.614 18.872 1.00 66.69 212 THR A O 1
ATOM 1688 N N . ARG A 1 213 ? -9.100 11.214 18.570 1.00 61.34 213 ARG A N 1
ATOM 1689 C CA . ARG A 1 213 ? -10.054 11.956 19.393 1.00 61.34 213 ARG A CA 1
ATOM 1690 C C . ARG A 1 213 ? -9.735 11.754 20.874 1.00 61.34 213 ARG A C 1
ATOM 1692 O O . ARG A 1 213 ? -10.354 10.930 21.532 1.00 61.34 213 ARG A O 1
ATOM 1699 N N . SER A 1 214 ? -8.806 12.538 21.414 1.00 55.44 214 SER A N 1
ATOM 1700 C CA . SER A 1 214 ? -8.595 12.618 22.867 1.00 55.44 214 SER A CA 1
ATOM 1701 C C . SER A 1 214 ? -9.716 13.383 23.584 1.00 55.44 214 SER A C 1
ATOM 1703 O O . SER A 1 214 ? -9.654 13.558 24.790 1.00 55.44 214 SER A O 1
ATOM 1705 N N . GLU A 1 215 ? -10.714 13.895 22.853 1.00 55.41 215 GLU A N 1
ATOM 1706 C CA . GLU A 1 215 ? -11.781 14.731 23.415 1.00 55.41 215 GLU A CA 1
ATOM 1707 C C . GLU A 1 215 ? -12.971 13.951 23.990 1.00 55.41 215 GLU A C 1
ATOM 1709 O O . GLU A 1 215 ? -13.778 14.511 24.724 1.00 55.41 215 GLU A O 1
ATOM 1714 N N . LYS A 1 216 ? -13.088 12.661 23.653 1.00 52.34 216 LYS A N 1
ATOM 1715 C CA . LYS A 1 216 ? -14.080 11.730 24.211 1.00 52.34 216 LYS A CA 1
ATOM 1716 C C . LYS A 1 216 ? -13.421 10.838 25.274 1.00 52.34 216 LYS A C 1
ATOM 1718 O O . LYS A 1 216 ? -13.497 9.616 25.190 1.00 52.34 216 LYS A O 1
ATOM 1723 N N . THR A 1 217 ? -12.713 11.426 26.232 1.00 53.69 217 THR A N 1
ATOM 1724 C CA . THR A 1 217 ? -12.315 10.704 27.447 1.00 53.69 217 THR A CA 1
ATOM 1725 C C . THR A 1 217 ? -13.476 10.684 28.446 1.00 53.69 217 THR A C 1
ATOM 1727 O O . THR A 1 217 ? -14.410 11.484 28.357 1.00 53.69 217 THR A O 1
ATOM 1730 N N . SER A 1 218 ? -13.476 9.710 29.360 1.00 56.16 218 SER A N 1
ATOM 1731 C CA . SER A 1 218 ? -14.482 9.597 30.429 1.00 56.16 218 SER A CA 1
ATOM 1732 C C . SER A 1 218 ? -14.488 10.822 31.352 1.00 56.16 218 SER A C 1
ATOM 1734 O O . SER A 1 218 ? -15.523 11.140 31.933 1.00 56.16 218 SER A O 1
ATOM 1736 N N . ASN A 1 219 ? -13.364 11.539 31.429 1.00 57.22 219 ASN A N 1
ATOM 1737 C CA . ASN A 1 219 ? -13.248 12.859 32.033 1.00 57.22 219 ASN A CA 1
ATOM 1738 C C . ASN A 1 219 ? -13.113 13.932 30.953 1.00 57.22 219 ASN A C 1
ATOM 1740 O O . ASN A 1 219 ? -12.595 13.690 29.868 1.00 57.22 219 ASN A O 1
ATOM 1744 N N . ALA A 1 220 ? -13.546 15.153 31.256 1.00 66.00 220 ALA A N 1
ATOM 1745 C CA . ALA A 1 220 ? -13.399 16.249 30.315 1.00 66.00 220 ALA A CA 1
ATOM 1746 C C . ALA A 1 220 ? -11.900 16.553 30.056 1.00 66.00 220 ALA A C 1
ATOM 1748 O O . ALA A 1 220 ? -11.141 16.715 31.017 1.00 66.00 220 ALA A O 1
ATOM 1749 N N . PRO A 1 221 ? -11.461 16.715 28.792 1.00 66.69 221 PRO A N 1
ATOM 1750 C CA . PRO A 1 221 ? -10.045 16.878 28.432 1.00 66.69 221 PRO A CA 1
ATOM 1751 C C . PRO A 1 221 ? -9.346 18.059 29.111 1.00 66.69 221 PRO A C 1
ATOM 1753 O O . PRO A 1 221 ? -8.128 18.054 29.281 1.00 66.69 221 PRO A O 1
ATOM 1756 N N . TYR A 1 222 ? -10.101 19.095 29.488 1.00 69.31 222 TYR A N 1
ATOM 1757 C CA . TYR A 1 222 ? -9.560 20.249 30.207 1.00 69.31 222 TYR A CA 1
ATOM 1758 C C . TYR A 1 222 ? -9.078 19.880 31.616 1.00 69.31 222 TYR A C 1
ATOM 1760 O O . TYR A 1 222 ? -8.105 20.460 32.089 1.00 69.31 222 TYR A O 1
ATOM 1768 N N . ILE A 1 223 ? -9.728 18.909 32.266 1.00 70.06 223 ILE A N 1
ATOM 1769 C CA . ILE A 1 223 ? -9.349 18.429 33.597 1.00 70.06 223 ILE A CA 1
ATOM 1770 C C . ILE A 1 223 ? -8.055 17.629 33.473 1.00 70.06 223 ILE A C 1
ATOM 1772 O O . ILE A 1 223 ? -7.092 17.900 34.180 1.00 70.06 223 ILE A O 1
ATOM 1776 N N . GLU A 1 224 ? -7.999 16.687 32.531 1.00 70.31 224 GLU A N 1
ATOM 1777 C CA . GLU A 1 224 ? -6.846 15.796 32.356 1.00 70.31 224 GLU A CA 1
ATOM 1778 C C . GLU A 1 224 ? -5.559 16.557 32.005 1.00 70.31 224 GLU A C 1
ATOM 1780 O O . GLU A 1 224 ? -4.491 16.220 32.512 1.00 70.31 224 GLU A O 1
ATOM 1785 N N . ARG A 1 225 ? -5.648 17.638 31.215 1.00 74.12 225 ARG A N 1
ATOM 1786 C CA . ARG A 1 225 ? -4.485 18.482 30.877 1.00 74.12 225 ARG A CA 1
ATOM 1787 C C . ARG A 1 225 ? -3.794 19.087 32.099 1.00 74.12 225 ARG A C 1
ATOM 1789 O O . ARG A 1 225 ? -2.581 19.250 32.062 1.00 74.12 225 ARG A O 1
ATOM 1796 N N . GLY A 1 226 ? -4.540 19.419 33.156 1.00 76.62 226 GLY A N 1
ATOM 1797 C CA . GLY A 1 226 ? -3.984 20.026 34.371 1.00 76.62 226 GLY A CA 1
ATOM 1798 C C . GLY A 1 226 ? -3.169 19.058 35.233 1.00 76.62 226 GLY A C 1
ATOM 1799 O O . GLY A 1 226 ? -2.349 19.500 36.031 1.00 76.62 226 GLY A O 1
ATOM 1800 N N . PHE A 1 227 ? -3.373 17.750 35.055 1.00 75.94 227 PHE A N 1
ATOM 1801 C CA . PHE A 1 227 ? -2.761 16.702 35.877 1.00 75.94 227 PHE A CA 1
ATOM 1802 C C . PHE A 1 227 ? -1.922 15.701 35.070 1.00 75.94 227 PHE A C 1
ATOM 1804 O O . PHE A 1 227 ? -1.360 14.765 35.639 1.00 75.94 227 PHE A O 1
ATOM 1811 N N . ALA A 1 228 ? -1.818 15.881 33.751 1.00 75.94 228 ALA A N 1
ATOM 1812 C CA . ALA A 1 228 ? -0.993 15.041 32.894 1.00 75.94 228 ALA A CA 1
ATOM 1813 C C . ALA A 1 228 ? 0.476 15.080 33.356 1.00 75.94 228 ALA A C 1
ATOM 1815 O O . ALA A 1 228 ? 1.068 16.150 33.475 1.00 75.94 228 ALA A O 1
ATOM 1816 N N . GLY A 1 229 ? 1.058 13.906 33.621 1.00 77.75 229 GLY A N 1
ATOM 1817 C CA . GLY A 1 229 ? 2.421 13.769 34.151 1.00 77.75 229 GLY A CA 1
ATOM 1818 C C . GLY A 1 229 ? 2.531 13.787 35.682 1.00 77.75 229 GLY A C 1
ATOM 1819 O O . GLY A 1 229 ? 3.631 13.605 36.196 1.00 77.75 229 GLY A O 1
ATOM 1820 N N . PHE A 1 230 ? 1.423 13.960 36.414 1.00 79.06 230 PHE A N 1
ATOM 1821 C CA . PHE A 1 230 ? 1.387 13.870 37.877 1.00 79.06 230 PHE A CA 1
ATOM 1822 C C . PHE A 1 230 ? 0.630 12.619 38.346 1.00 79.06 230 PHE A C 1
ATOM 1824 O O . PHE A 1 230 ? -0.553 12.674 38.688 1.00 79.06 230 PHE A O 1
ATOM 1831 N N . ASP A 1 231 ? 1.335 11.491 38.419 1.00 72.19 231 ASP A N 1
ATOM 1832 C CA . ASP A 1 231 ? 0.755 10.172 38.734 1.00 72.19 231 ASP A CA 1
ATOM 1833 C C . ASP A 1 231 ? 0.052 10.089 40.106 1.00 72.19 231 ASP A C 1
ATOM 1835 O O . ASP A 1 231 ? -0.861 9.275 40.304 1.00 72.19 231 ASP A O 1
ATOM 1839 N N . GLU A 1 232 ? 0.461 10.938 41.054 1.00 75.19 232 GLU A N 1
ATOM 1840 C CA . GLU A 1 232 ? -0.067 10.989 42.425 1.00 75.19 232 GLU A CA 1
ATOM 1841 C C . GLU A 1 232 ? -1.128 12.078 42.654 1.00 75.19 232 GLU A C 1
ATOM 1843 O O . GLU A 1 232 ? -1.812 12.050 43.677 1.00 75.19 232 GLU A O 1
ATOM 1848 N N . LEU A 1 233 ? -1.281 13.032 41.727 1.00 72.44 233 LEU A N 1
ATOM 1849 C CA . LEU A 1 233 ? -2.170 14.196 41.882 1.00 72.44 233 LEU A CA 1
ATOM 1850 C C . LEU A 1 233 ? -3.365 14.172 40.919 1.00 72.44 233 LEU A C 1
ATOM 1852 O O . LEU A 1 233 ? -4.105 15.148 40.843 1.00 72.44 233 LEU A O 1
ATOM 1856 N N . ALA A 1 234 ? -3.564 13.077 40.185 1.00 69.62 234 ALA A N 1
ATOM 1857 C CA . ALA A 1 234 ? -4.645 12.947 39.216 1.00 69.62 234 ALA A CA 1
ATOM 1858 C C . ALA A 1 234 ? -6.054 13.014 39.860 1.00 69.62 234 ALA A C 1
ATOM 1860 O O . ALA A 1 234 ? -6.239 12.580 41.003 1.00 69.62 234 ALA A O 1
ATOM 1861 N N . PRO A 1 235 ? -7.081 13.485 39.123 1.00 64.69 235 PRO A N 1
ATOM 1862 C CA . PRO A 1 235 ? -8.464 13.503 39.596 1.00 64.69 235 PRO A CA 1
ATOM 1863 C C . PRO A 1 235 ? -8.920 12.101 40.024 1.00 64.69 235 PRO A C 1
ATOM 1865 O O . PRO A 1 235 ? -8.815 11.147 39.257 1.00 64.69 235 PRO A O 1
ATOM 1868 N N . GLY A 1 236 ? -9.418 11.970 41.256 1.00 67.94 236 GLY A N 1
ATOM 1869 C CA . GLY A 1 236 ? -9.841 10.686 41.832 1.00 67.94 236 GLY A CA 1
ATOM 1870 C C . GLY A 1 236 ? -8.766 9.955 42.643 1.00 67.94 236 GLY A C 1
ATOM 1871 O O . GLY A 1 236 ? -9.081 8.962 43.297 1.00 67.94 236 GLY A O 1
ATOM 1872 N N . LYS A 1 237 ? -7.524 10.455 42.677 1.00 66.81 237 LYS A N 1
ATOM 1873 C CA . LYS A 1 237 ? -6.512 10.001 43.635 1.00 66.81 237 LYS A CA 1
ATOM 1874 C C . LYS A 1 237 ? -6.475 10.927 44.845 1.00 66.81 237 LYS A C 1
ATOM 1876 O O . LYS A 1 237 ? -6.328 12.138 44.716 1.00 66.81 237 LYS A O 1
ATOM 1881 N N . SER A 1 238 ? -6.592 10.348 46.037 1.00 61.19 238 SER A N 1
ATOM 1882 C CA . SER A 1 238 ? -6.280 11.059 47.274 1.00 61.19 238 SER A CA 1
ATOM 1883 C C . SER A 1 238 ? -4.759 11.102 47.410 1.00 61.19 238 SER A C 1
ATOM 1885 O O . SER A 1 238 ? -4.158 10.032 47.532 1.00 61.19 238 SER A O 1
ATOM 1887 N N . PRO A 1 239 ? -4.114 12.281 47.398 1.00 60.34 239 PRO A N 1
ATOM 1888 C CA . PRO A 1 239 ? -2.680 12.346 47.627 1.00 60.34 239 PRO A CA 1
ATOM 1889 C C . PRO A 1 239 ? -2.367 11.713 48.984 1.00 60.34 239 PRO A C 1
ATOM 1891 O O . PRO A 1 239 ? -3.033 12.006 49.985 1.00 60.34 239 PRO A O 1
ATOM 1894 N N . HIS A 1 240 ? -1.352 10.849 49.038 1.00 55.91 240 HIS A N 1
ATOM 1895 C CA . HIS A 1 240 ? -0.826 10.367 50.310 1.00 55.91 240 HIS A CA 1
ATOM 1896 C C . HIS A 1 240 ? -0.207 11.557 51.047 1.00 55.91 240 HIS A C 1
ATOM 1898 O O . HIS A 1 240 ? 0.956 11.910 50.863 1.00 55.91 240 HIS A O 1
ATOM 1904 N N . ARG A 1 241 ? -1.011 12.222 51.883 1.00 59.41 241 ARG A N 1
ATOM 1905 C CA . ARG A 1 241 ? -0.543 13.323 52.724 1.00 59.41 241 ARG A CA 1
ATOM 1906 C C . ARG A 1 241 ? 0.521 12.760 53.663 1.00 59.41 241 ARG A C 1
ATOM 1908 O O . ARG A 1 241 ? 0.211 11.934 54.525 1.00 59.41 241 ARG A O 1
ATOM 1915 N N . ARG A 1 242 ? 1.778 13.183 53.494 1.00 55.69 242 ARG A N 1
ATOM 1916 C CA . ARG A 1 242 ? 2.841 12.885 54.464 1.00 55.69 242 ARG A CA 1
ATOM 1917 C C . ARG A 1 242 ? 2.358 13.313 55.853 1.00 55.69 242 ARG A C 1
ATOM 1919 O O . ARG A 1 242 ? 1.954 14.457 56.041 1.00 55.69 242 ARG A O 1
ATOM 1926 N N . LYS A 1 243 ? 2.381 12.384 56.815 1.00 61.03 243 LYS A N 1
ATOM 1927 C CA . LYS A 1 243 ? 2.001 12.644 58.217 1.00 61.03 243 LYS A CA 1
ATOM 1928 C C . LYS A 1 243 ? 3.092 13.381 59.001 1.00 61.03 243 LYS A C 1
ATOM 1930 O O . LYS A 1 243 ? 2.812 13.909 60.069 1.00 61.03 243 LYS A O 1
ATOM 1935 N N . SER A 1 244 ? 4.313 13.426 58.474 1.00 60.12 244 SER A N 1
ATOM 1936 C CA . SER A 1 244 ? 5.448 14.116 59.075 1.00 60.12 244 SER A CA 1
ATOM 1937 C C . SER A 1 244 ? 6.217 14.907 58.020 1.00 60.12 244 SER A C 1
ATOM 1939 O O . SER A 1 244 ? 6.477 14.446 56.905 1.00 60.12 244 SER A O 1
ATOM 1941 N N . PHE A 1 245 ? 6.558 16.139 58.385 1.00 54.28 245 PHE A N 1
ATOM 1942 C CA . PHE A 1 245 ? 7.440 17.009 57.627 1.00 54.28 245 PHE A CA 1
ATOM 1943 C C . PHE A 1 245 ? 8.872 16.608 57.990 1.00 54.28 245 PHE A C 1
ATOM 1945 O O . PHE A 1 245 ? 9.302 16.842 59.115 1.00 54.28 245 PHE A O 1
ATOM 1952 N N . HIS A 1 246 ? 9.619 15.974 57.087 1.00 55.31 246 HIS A N 1
ATOM 1953 C CA . HIS A 1 246 ? 11.064 15.824 57.280 1.00 55.31 246 HIS A CA 1
ATOM 1954 C C . HIS A 1 246 ? 11.751 17.146 56.923 1.00 55.31 246 HIS A C 1
ATOM 1956 O O . HIS A 1 246 ? 12.406 17.267 55.894 1.00 55.31 246 HIS A O 1
ATOM 1962 N N . GLY A 1 247 ? 11.553 18.151 57.777 1.00 50.47 247 GLY A N 1
ATOM 1963 C CA . GLY A 1 247 ? 12.598 19.131 58.029 1.00 50.47 247 GLY A CA 1
ATOM 1964 C C . GLY A 1 247 ? 13.629 18.415 58.888 1.00 50.47 247 GLY A C 1
ATOM 1965 O O . GLY A 1 247 ? 13.266 17.864 59.926 1.00 50.47 247 GLY A O 1
ATOM 1966 N N . GLY A 1 248 ? 14.868 18.320 58.411 1.00 46.00 248 GLY A N 1
ATOM 1967 C CA . GLY A 1 248 ? 15.941 17.687 59.166 1.00 46.00 248 GLY A CA 1
ATOM 1968 C C . GLY A 1 248 ? 16.028 18.298 60.560 1.00 46.00 248 GLY A C 1
ATOM 1969 O O . GLY A 1 248 ? 16.099 19.519 60.699 1.00 46.00 248 GLY A O 1
ATOM 1970 N N . SER A 1 249 ? 16.011 17.455 61.588 1.00 45.38 249 SER A N 1
ATOM 1971 C CA . SER A 1 249 ? 16.563 17.850 62.876 1.00 45.38 249 SER A CA 1
ATOM 1972 C C . SER A 1 249 ? 18.018 18.251 62.618 1.00 45.38 249 SER A C 1
ATOM 1974 O O . SER A 1 249 ? 18.744 17.446 62.030 1.00 45.38 249 SER A O 1
ATOM 1976 N N . PRO A 1 250 ? 18.472 19.458 62.990 1.00 46.72 250 PRO A N 1
ATOM 1977 C CA . PRO A 1 250 ? 19.899 19.701 63.059 1.00 46.72 250 PRO A CA 1
ATOM 1978 C C . PRO A 1 250 ? 20.424 18.773 64.156 1.00 46.72 250 PRO A C 1
ATOM 1980 O O . PRO A 1 250 ? 20.120 18.967 65.333 1.00 46.72 250 PRO A O 1
ATOM 1983 N N . GLU A 1 251 ? 21.141 17.717 63.775 1.00 41.75 251 GLU A N 1
ATOM 1984 C CA . GLU A 1 251 ? 21.974 16.995 64.727 1.00 41.75 251 GLU A CA 1
ATOM 1985 C C . GLU A 1 251 ? 22.994 18.000 65.262 1.00 41.75 251 GLU A C 1
ATOM 1987 O O . GLU A 1 251 ? 23.908 18.443 64.566 1.00 41.75 251 GLU A O 1
ATOM 1992 N N . VAL A 1 252 ? 22.769 18.422 66.503 1.00 46.38 252 VAL A N 1
ATOM 1993 C CA . VAL A 1 252 ? 23.768 19.086 67.326 1.00 46.38 252 VAL A CA 1
ATOM 1994 C C . VAL A 1 252 ? 24.835 18.030 67.595 1.00 46.38 252 VAL A C 1
ATOM 1996 O O . VAL A 1 252 ? 24.659 17.174 68.458 1.00 46.38 252 VAL A O 1
ATOM 1999 N N . ALA A 1 253 ? 25.902 18.048 66.802 1.00 35.41 253 ALA A N 1
ATOM 2000 C CA . ALA A 1 253 ? 27.099 17.275 67.081 1.00 35.41 253 ALA A CA 1
ATOM 2001 C C . ALA A 1 253 ? 27.882 17.979 68.201 1.00 35.41 253 ALA A C 1
ATOM 2003 O O . ALA A 1 253 ? 28.353 19.105 68.029 1.00 35.41 253 ALA A O 1
ATOM 2004 N N . SER A 1 254 ? 27.949 17.311 69.352 1.00 34.56 254 SER A N 1
ATOM 2005 C CA . SER A 1 254 ? 29.013 17.442 70.354 1.00 34.56 254 SER A CA 1
ATOM 2006 C C . SER A 1 254 ? 30.318 16.853 69.836 1.00 34.56 254 SER A C 1
ATOM 2008 O O . SER A 1 254 ? 30.224 15.749 69.248 1.00 34.56 254 SER A O 1
#

Nearest PDB structures (foldseek):
  1y4z-assembly1_B  TM=9.482E-01  e=9.374E-22  Escherichia coli
  3egw-assembly1_B  TM=9.477E-01  e=2.819E-21  Escherichia coli K-12
  3ir5-assembly1_B  TM=9.177E-01  e=5.652E-21  Escherichia coli K-12
  1r27-assembly1_B  TM=9.426E-01  e=5.741E-20  Escherichia coli
  7qru-assembly1_G  TM=4.598E-01  e=9.331E+00  Alkalihalophilus pseudofirmus

Secondary structure (DSSP, 8-state):
--PPPHHHHT-TT----B---EE-STTHHHHHHS-TTTHHHHHHHTEEPTT-HHHHHHHHHTT--HHHHHHHHT-HHHIIIIIS---EESSGGGSS--S-EEPPPP--BS---STTT----SSSS-SSPPGGGBSS-HHHHHHHHSTT-HHHHHHHHHHHHHHHHHHHIIIII-----HHHHHTT--HHHHHHHHIIIII--HHHHB--PPP-TTS-SS-HHHHHHHTT-TTTSTTPPP---SS--PPP-----

Solvent-accessible surface area (backbone atoms only — not comparable to full-atom values): 15156 Å² total; per-residue (Å²): 125,44,67,72,56,68,75,49,69,68,37,88,82,63,83,57,69,41,32,46,78,50,63,49,72,85,50,45,65,60,37,43,67,44,58,66,89,47,32,64,58,42,56,47,64,38,47,50,60,59,82,38,70,68,52,47,55,50,39,46,74,75,65,52,49,69,65,50,46,55,27,29,64,60,9,49,46,42,43,33,42,65,75,64,41,33,33,30,35,57,46,51,74,73,41,72,74,57,95,56,67,44,64,77,79,86,54,64,68,60,75,84,75,57,85,86,84,44,83,76,72,75,84,50,103,54,82,68,84,59,80,89,41,32,54,64,56,59,66,59,54,5,49,44,34,39,52,51,40,45,62,64,51,48,52,19,49,49,45,53,51,29,38,52,51,41,55,42,34,42,72,73,73,68,41,88,66,57,67,62,29,53,77,65,73,43,50,75,66,51,41,51,49,50,44,45,56,71,70,68,40,48,68,73,57,29,45,27,50,57,69,70,76,69,70,77,46,100,54,62,48,76,60,52,66,79,31,66,92,36,92,59,66,30,93,92,50,79,60,84,73,75,92,65,80,87,68,77,76,80,80,81,79,127